Protein AF-A0A949IR08-F1 (afdb_monomer)

Nearest PDB structures (foldseek):
  7kw7-assembly1_E  TM=8.335E-01  e=3.320E-03  Homo sapiens
  3fwv-assembly2_B  TM=7.571E-01  e=2.593E-03  Homo sapiens
  3gw4-assembly1_A  TM=7.587E-01  e=5.442E-03  Deinococcus radiodurans R1 = ATCC 13939 = DSM 20539
  8amz-assembly1_Q  TM=8.821E-01  e=2.979E-01  Spinacia oleracea
  4apo-assembly1_A  TM=6.604E-01  e=4.556E-02  Homo sapiens

Mean predicted aligned error: 19.4 Å

Solvent-accessible surface area (backbone atoms only — not comparable to full-atom values): 16480 Å² total; per-residue (Å²): 112,69,69,56,32,56,50,25,45,50,51,15,52,54,25,44,75,69,66,39,39,72,60,13,38,54,23,19,50,50,18,28,56,54,30,67,76,47,65,98,73,51,64,58,26,35,56,22,26,41,52,30,17,48,39,30,38,78,71,68,41,47,73,61,15,53,52,36,36,50,52,19,50,55,48,39,61,76,56,66,56,55,70,66,64,55,31,53,51,40,43,50,52,18,53,49,27,45,77,70,68,38,26,70,66,14,42,60,36,29,53,52,30,34,52,54,35,35,73,75,63,31,70,88,31,68,70,26,46,50,41,50,49,51,41,52,53,34,51,50,52,39,50,62,73,57,47,81,39,70,64,56,54,48,49,51,49,52,52,51,51,52,51,52,52,51,53,52,52,51,51,50,52,52,52,51,53,52,52,52,51,50,50,53,53,53,52,53,55,62,73,70,54,74,83,78,74,80,83,80,84,72,87,75,78,83,82,77,87,77,82,89,76,81,80,82,81,81,84,79,85,85,80,82,81,85,86,85,82,88,89,75,83,83,80,81,78,75,77,80,85,77,92,71,88,76,45,54,41,93,90,75,68,46,80,35,86,70,69,53,46,98,86,47,102,59,80,54,92,77,92,72,78,79,85,86,70,91,131

pLDDT: mean 77.06, std 21.81, range [30.56, 98.06]

Sequence (279 aa):
MDEDWHKYRLLGEQAAASGNYAQAEAMWAMAALIAQGFAQKDPRFAFSLDNLGQVLARQGKFPLAENILGRSWQTKTQLNVSQVEAARTLNIVSELYFYQKRFEESEQLIARVLNVYQTIYGREHSHTQEVARNLTMIQQARAAASGPTASSVVLSAVSAQGQQAQATQQQQLQQLQQQQLQQQQAQAATVQAPPAAPPVYRSIPMPQPAPVQAAAQASAPAIPPPNPNPGKPPTITLPRRASSFRNKCELCGFEIDGEWCGRCTGTSLKAISPENRLK

Structure (mmCIF, N/CA/C/O backbone):
data_AF-A0A949IR08-F1
#
_entry.id   AF-A0A949IR08-F1
#
loop_
_atom_site.group_PDB
_atom_site.id
_atom_site.type_symbol
_atom_site.label_atom_id
_atom_site.label_alt_id
_atom_site.label_comp_id
_atom_site.label_asym_id
_atom_site.label_entity_id
_atom_site.label_seq_id
_atom_site.pdbx_PDB_ins_code
_atom_site.Cartn_x
_atom_site.Cartn_y
_atom_site.Cartn_z
_atom_site.occupancy
_atom_site.B_iso_or_equiv
_atom_site.auth_seq_id
_atom_site.auth_comp_id
_atom_site.auth_asym_id
_atom_site.auth_atom_id
_atom_site.pdbx_PDB_model_num
ATOM 1 N N . MET A 1 1 ? 9.065 -8.649 -28.258 1.00 62.53 1 MET A N 1
ATOM 2 C CA . MET A 1 1 ? 9.478 -8.691 -26.837 1.00 62.53 1 MET A CA 1
ATOM 3 C C . MET A 1 1 ? 9.165 -7.384 -26.120 1.00 62.53 1 MET A C 1
ATOM 5 O O . MET A 1 1 ? 8.393 -7.429 -25.176 1.00 62.53 1 MET A O 1
ATOM 9 N N . ASP A 1 2 ? 9.700 -6.230 -26.544 1.00 74.38 2 ASP A N 1
ATOM 10 C CA . ASP A 1 2 ? 9.391 -4.940 -25.890 1.00 74.38 2 ASP A CA 1
ATOM 11 C C . ASP A 1 2 ? 7.927 -4.497 -26.097 1.00 74.38 2 ASP A C 1
ATOM 13 O O . ASP A 1 2 ? 7.195 -4.236 -25.143 1.00 74.38 2 ASP A O 1
ATOM 17 N N . GLU A 1 3 ? 7.451 -4.544 -27.346 1.00 81.44 3 GLU A N 1
ATOM 18 C CA . GLU A 1 3 ? 6.057 -4.225 -27.699 1.00 81.44 3 GLU A CA 1
ATOM 19 C C . GLU A 1 3 ? 5.036 -5.087 -26.941 1.00 81.44 3 GLU A C 1
ATOM 21 O O . GLU A 1 3 ? 3.970 -4.606 -26.546 1.00 81.44 3 GLU A O 1
ATOM 26 N N . ASP A 1 4 ? 5.387 -6.347 -26.671 1.00 90.19 4 ASP A N 1
ATOM 27 C CA . ASP A 1 4 ? 4.528 -7.276 -25.942 1.00 90.19 4 ASP A CA 1
ATOM 28 C C . ASP A 1 4 ? 4.326 -6.811 -24.497 1.00 90.19 4 ASP A C 1
ATOM 30 O O . ASP A 1 4 ? 3.199 -6.799 -24.002 1.00 90.19 4 ASP A O 1
ATOM 34 N N . TRP A 1 5 ? 5.387 -6.350 -23.827 1.00 94.88 5 TRP A N 1
ATOM 35 C CA . TRP A 1 5 ? 5.274 -5.823 -22.469 1.00 94.88 5 TRP A CA 1
ATOM 36 C C . TRP A 1 5 ? 4.380 -4.582 -22.414 1.00 94.88 5 TRP A C 1
ATOM 38 O O . TRP A 1 5 ? 3.475 -4.509 -21.580 1.00 94.88 5 TRP A O 1
ATOM 48 N N . HIS A 1 6 ? 4.586 -3.630 -23.330 1.00 94.56 6 HIS A N 1
ATOM 49 C CA . HIS A 1 6 ? 3.781 -2.409 -23.389 1.00 94.56 6 HIS A CA 1
ATOM 50 C C . HIS A 1 6 ? 2.295 -2.701 -23.612 1.00 94.56 6 HIS A C 1
ATOM 52 O O . HIS A 1 6 ? 1.451 -2.052 -22.988 1.00 94.56 6 HIS A O 1
ATOM 58 N N . LYS A 1 7 ? 1.977 -3.699 -24.444 1.00 95.94 7 LYS A N 1
ATOM 59 C CA . LYS A 1 7 ? 0.606 -4.167 -24.663 1.00 95.94 7 LYS A CA 1
ATOM 60 C C . LYS A 1 7 ? -0.031 -4.671 -23.367 1.00 95.94 7 LYS A C 1
ATOM 6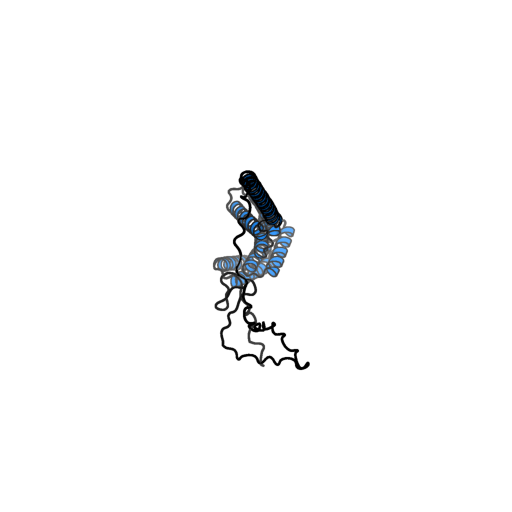2 O O . LYS A 1 7 ? -1.103 -4.197 -22.999 1.00 95.94 7 LYS A O 1
ATOM 67 N N . TYR A 1 8 ? 0.611 -5.603 -22.660 1.00 96.62 8 TYR A N 1
ATOM 68 C CA . TYR A 1 8 ? 0.042 -6.159 -21.425 1.00 96.62 8 TYR A CA 1
ATOM 69 C C . TYR A 1 8 ? -0.007 -5.140 -20.286 1.00 96.62 8 TYR A C 1
ATOM 71 O O . TYR A 1 8 ? -0.982 -5.122 -19.539 1.00 96.62 8 TYR A O 1
ATOM 79 N N . ARG A 1 9 ? 0.980 -4.243 -20.193 1.00 96.50 9 ARG A N 1
ATOM 80 C CA . ARG A 1 9 ? 0.938 -3.101 -19.272 1.00 96.50 9 ARG A CA 1
ATOM 81 C C . ARG A 1 9 ? -0.314 -2.255 -19.508 1.00 96.50 9 ARG A C 1
ATOM 83 O O . ARG A 1 9 ? -1.068 -2.016 -18.572 1.00 96.50 9 ARG A O 1
ATOM 90 N N . LEU A 1 10 ? -0.557 -1.838 -20.753 1.00 97.25 10 LEU A N 1
ATOM 91 C CA . LEU A 1 10 ? -1.706 -0.998 -21.095 1.00 97.25 10 LEU A CA 1
ATOM 92 C C . LEU A 1 10 ? -3.036 -1.705 -20.804 1.00 97.25 10 LEU A C 1
ATOM 94 O O . LEU A 1 10 ? -3.935 -1.105 -20.221 1.00 97.25 10 LEU A O 1
ATOM 98 N N . LEU A 1 11 ? -3.155 -2.985 -21.166 1.00 97.50 11 LEU A N 1
ATOM 99 C CA . LEU A 1 11 ? -4.348 -3.778 -20.860 1.00 97.50 11 LEU A CA 1
ATOM 100 C C . LEU A 1 11 ? -4.562 -3.924 -19.347 1.00 97.50 11 LEU A C 1
ATOM 102 O O . LEU A 1 11 ? -5.699 -3.866 -18.882 1.00 97.50 11 LEU A O 1
ATOM 106 N N . GLY A 1 12 ? -3.485 -4.078 -18.572 1.00 97.25 12 GLY A N 1
ATOM 107 C CA . GLY A 1 12 ? -3.535 -4.119 -17.112 1.00 97.25 12 GLY A CA 1
ATOM 108 C C . GLY A 1 12 ? -4.005 -2.803 -16.496 1.00 97.25 12 GLY A C 1
ATOM 109 O O . GLY A 1 12 ? -4.859 -2.819 -15.610 1.00 97.25 12 GLY A O 1
ATOM 110 N N . GLU A 1 13 ? -3.505 -1.669 -16.989 1.00 96.31 13 GLU A N 1
ATOM 111 C CA . GLU A 1 13 ? -3.938 -0.328 -16.571 1.00 96.31 13 GLU A CA 1
ATOM 112 C C . GLU A 1 13 ? -5.417 -0.087 -16.896 1.00 96.31 13 GLU A C 1
ATOM 114 O O . GLU A 1 13 ? -6.181 0.327 -16.026 1.00 96.31 13 GLU A O 1
ATOM 119 N N . GLN A 1 14 ? -5.848 -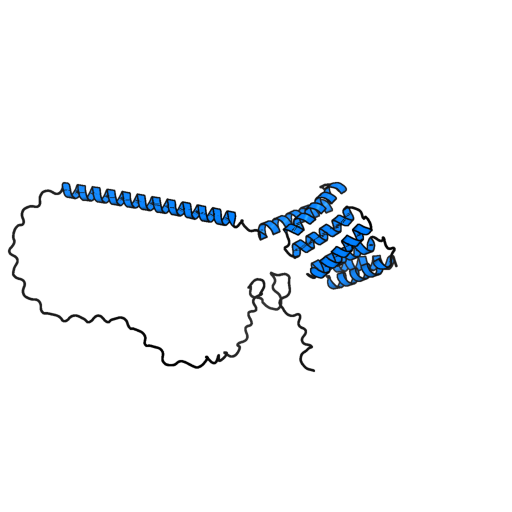0.406 -18.119 1.00 97.50 14 GLN A N 1
ATOM 120 C CA . GLN A 1 14 ? -7.240 -0.249 -18.552 1.00 97.50 14 GLN A CA 1
ATOM 121 C C . GLN A 1 14 ? -8.200 -1.134 -17.750 1.00 97.50 14 GLN A C 1
ATOM 123 O O . GLN A 1 14 ? -9.258 -0.670 -17.314 1.00 97.50 14 GLN A O 1
ATOM 128 N N . ALA A 1 15 ? -7.832 -2.397 -17.523 1.00 97.00 15 ALA A N 1
ATOM 129 C CA . ALA A 1 15 ? -8.632 -3.316 -16.723 1.00 97.00 15 ALA A CA 1
ATOM 130 C C . ALA A 1 15 ? -8.745 -2.839 -15.266 1.00 97.00 15 ALA A C 1
ATOM 132 O O . ALA A 1 15 ? -9.842 -2.853 -14.705 1.00 97.00 15 ALA A O 1
ATOM 133 N N . ALA A 1 16 ? -7.647 -2.350 -14.675 1.00 94.56 16 ALA A N 1
ATOM 134 C CA . ALA A 1 16 ? -7.648 -1.800 -13.322 1.00 94.56 16 ALA A CA 1
ATOM 135 C C . ALA A 1 16 ? -8.502 -0.525 -13.218 1.00 94.56 16 ALA A C 1
ATOM 137 O O . ALA A 1 16 ? -9.281 -0.393 -12.274 1.00 94.56 16 ALA A O 1
ATOM 138 N N . ALA A 1 17 ? -8.410 0.374 -14.204 1.00 95.38 17 ALA A N 1
ATOM 139 C CA . ALA A 1 17 ? -9.220 1.591 -14.275 1.00 95.38 17 ALA A CA 1
ATOM 140 C C . ALA A 1 17 ? -10.721 1.292 -14.435 1.00 95.38 17 ALA A C 1
ATOM 142 O O . ALA A 1 17 ? -11.556 2.016 -13.902 1.00 95.38 17 ALA A O 1
ATOM 143 N N . SER A 1 18 ? -11.062 0.193 -15.113 1.00 95.06 18 SER A N 1
ATOM 144 C CA . SER A 1 18 ? -12.446 -0.276 -15.280 1.00 95.06 18 SER A CA 1
ATOM 145 C C . SER A 1 18 ? -12.967 -1.077 -14.076 1.00 95.06 18 SER A C 1
ATOM 147 O O . SER A 1 18 ? -14.087 -1.579 -14.111 1.00 95.06 18 SER A O 1
ATOM 149 N N . GLY A 1 19 ? -12.153 -1.256 -13.026 1.00 94.00 19 GLY A N 1
ATOM 150 C CA . GLY A 1 19 ? -12.492 -2.052 -11.841 1.00 94.00 19 GLY A CA 1
ATOM 151 C C . GLY A 1 19 ? -12.450 -3.571 -12.051 1.00 94.00 19 GLY A C 1
ATOM 152 O O . GLY A 1 19 ? -12.744 -4.325 -11.123 1.00 94.00 19 GLY A O 1
ATOM 153 N N . ASN A 1 20 ? -12.055 -4.054 -13.234 1.00 96.81 20 ASN A N 1
ATOM 154 C CA . ASN A 1 20 ? -11.908 -5.483 -13.508 1.00 96.81 20 ASN A CA 1
ATOM 155 C C . ASN A 1 20 ? -10.549 -5.991 -13.003 1.00 96.81 20 ASN A C 1
ATOM 157 O O . ASN A 1 20 ? -9.612 -6.240 -13.767 1.00 96.81 20 ASN A O 1
ATOM 161 N N . TYR A 1 21 ? -10.439 -6.141 -11.683 1.00 96.38 21 TYR A N 1
ATOM 162 C CA . TYR A 1 21 ? -9.181 -6.511 -11.036 1.00 96.38 21 TYR A CA 1
ATOM 163 C C . TYR A 1 21 ? -8.701 -7.928 -11.377 1.00 96.38 21 TYR A C 1
ATOM 165 O O . TYR A 1 21 ? -7.495 -8.152 -11.421 1.00 96.38 21 TYR A O 1
ATOM 173 N N . ALA A 1 22 ? -9.605 -8.864 -11.682 1.00 96.19 22 ALA A N 1
ATOM 174 C CA . ALA A 1 22 ? -9.228 -10.217 -12.099 1.00 96.19 22 ALA A CA 1
ATOM 175 C C . ALA A 1 22 ? -8.523 -10.209 -13.466 1.00 96.19 22 ALA A C 1
ATOM 177 O O . ALA A 1 22 ? -7.482 -10.841 -13.645 1.00 96.19 22 ALA A O 1
ATOM 178 N N . GLN A 1 23 ? -9.051 -9.439 -14.423 1.00 96.69 23 GLN A N 1
ATOM 179 C CA . GLN A 1 23 ? -8.384 -9.247 -15.709 1.00 96.69 23 GLN A CA 1
ATOM 180 C C . GLN A 1 23 ? -7.071 -8.478 -15.538 1.00 96.69 23 GLN A C 1
ATOM 182 O O . GLN A 1 23 ? -6.063 -8.866 -16.125 1.00 96.69 23 GLN A O 1
ATOM 187 N N . ALA A 1 24 ? -7.055 -7.430 -14.710 1.00 97.94 24 ALA A N 1
ATOM 188 C CA . ALA A 1 24 ? -5.843 -6.662 -14.444 1.00 97.94 24 ALA A CA 1
ATOM 189 C C . ALA A 1 24 ? -4.724 -7.536 -13.854 1.00 97.94 24 ALA A C 1
ATOM 191 O O . ALA A 1 24 ? -3.581 -7.433 -14.291 1.00 97.94 24 ALA A O 1
ATOM 192 N N . GLU A 1 25 ? -5.044 -8.439 -12.923 1.00 97.94 25 GLU A N 1
ATOM 193 C CA . GLU A 1 25 ? -4.093 -9.398 -12.349 1.00 97.94 25 GLU A CA 1
ATOM 194 C C . GLU A 1 25 ? -3.460 -10.267 -13.434 1.00 97.94 25 GLU A C 1
ATOM 196 O O . GLU A 1 25 ? -2.235 -10.368 -13.496 1.00 97.94 25 GLU A O 1
ATOM 201 N N . ALA A 1 26 ? -4.273 -10.831 -14.332 1.00 97.56 26 ALA A N 1
ATOM 202 C CA . ALA A 1 26 ? -3.771 -11.637 -15.440 1.00 97.56 26 ALA A CA 1
ATOM 203 C C . ALA A 1 26 ? -2.846 -10.826 -16.364 1.00 97.56 26 ALA A C 1
ATOM 205 O O . ALA A 1 26 ? -1.768 -11.294 -16.727 1.00 97.56 26 ALA A O 1
ATOM 206 N N . MET A 1 27 ? -3.228 -9.594 -16.716 1.00 98.00 27 MET A N 1
ATOM 207 C CA . MET A 1 27 ? -2.425 -8.740 -17.600 1.00 98.00 27 MET A CA 1
ATOM 208 C C . MET A 1 27 ? -1.096 -8.328 -16.952 1.00 98.00 27 MET A C 1
ATOM 210 O O . MET A 1 27 ? -0.048 -8.417 -17.591 1.00 98.00 27 MET A O 1
ATOM 214 N N . TRP A 1 28 ? -1.102 -7.947 -15.671 1.00 97.75 28 TRP A N 1
ATOM 215 C CA . TRP A 1 28 ? 0.121 -7.597 -14.946 1.00 97.75 2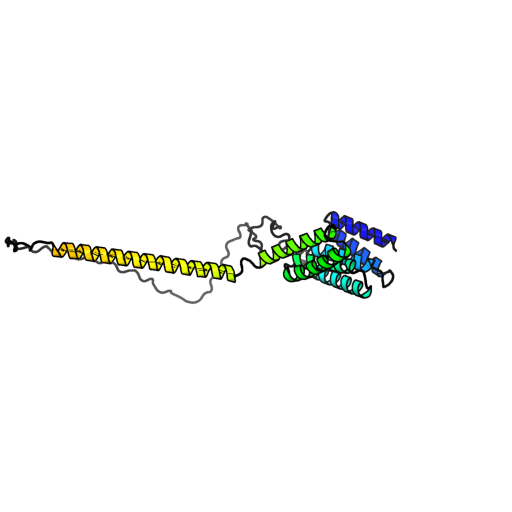8 TRP A CA 1
ATOM 216 C C . TRP A 1 28 ? 1.021 -8.803 -14.672 1.00 97.75 28 TRP A C 1
ATOM 218 O O . TRP A 1 28 ? 2.243 -8.668 -14.730 1.00 97.75 28 TRP A O 1
ATOM 228 N N . ALA A 1 29 ? 0.451 -9.989 -14.442 1.00 97.12 29 ALA A N 1
ATOM 229 C CA . ALA A 1 29 ? 1.215 -11.230 -14.348 1.00 97.12 29 ALA A CA 1
ATOM 230 C C . ALA A 1 29 ? 1.913 -11.563 -15.678 1.00 97.12 29 ALA A C 1
ATOM 232 O O . ALA A 1 29 ? 3.097 -11.900 -15.680 1.00 97.12 29 ALA A O 1
ATOM 233 N N . MET A 1 30 ? 1.223 -11.390 -16.812 1.00 96.38 30 MET A N 1
ATOM 234 C CA . MET A 1 30 ? 1.822 -11.552 -18.142 1.00 96.38 30 MET A CA 1
ATOM 235 C C . MET A 1 30 ? 2.915 -10.514 -18.411 1.00 96.38 30 MET A C 1
ATOM 237 O O . MET A 1 30 ? 3.991 -10.872 -18.890 1.00 96.38 30 MET A O 1
ATOM 241 N N . ALA A 1 31 ? 2.693 -9.248 -18.044 1.00 96.12 31 ALA A N 1
ATOM 242 C CA . ALA A 1 31 ? 3.712 -8.206 -18.142 1.00 96.12 31 ALA A CA 1
ATOM 243 C C . ALA A 1 31 ? 4.953 -8.554 -17.297 1.00 96.12 31 ALA A C 1
ATOM 245 O O . ALA A 1 31 ? 6.077 -8.456 -17.784 1.00 96.12 31 ALA A O 1
ATOM 246 N N . ALA A 1 32 ? 4.772 -9.044 -16.067 1.00 94.69 32 ALA A N 1
ATOM 247 C CA . ALA A 1 32 ? 5.874 -9.487 -15.215 1.00 94.69 32 ALA A CA 1
ATOM 248 C C . ALA A 1 32 ? 6.607 -10.718 -15.781 1.00 94.69 32 ALA A C 1
ATOM 250 O O . ALA A 1 32 ? 7.823 -10.821 -15.638 1.00 94.69 32 ALA A O 1
ATOM 251 N N . LEU A 1 33 ? 5.902 -11.650 -16.428 1.00 94.06 33 LEU A N 1
ATOM 252 C CA . LEU A 1 33 ? 6.514 -12.814 -17.074 1.00 94.06 33 LEU A CA 1
ATOM 253 C C . LEU A 1 33 ? 7.388 -12.405 -18.263 1.00 94.06 33 LEU A C 1
ATOM 255 O O . LEU A 1 33 ? 8.541 -12.816 -18.341 1.00 94.06 33 LEU A O 1
ATOM 259 N N . ILE A 1 34 ? 6.870 -11.550 -19.146 1.00 92.62 34 ILE A N 1
ATOM 260 C CA . ILE A 1 34 ? 7.639 -11.006 -20.274 1.00 92.62 34 ILE A CA 1
ATOM 261 C C . ILE A 1 34 ? 8.837 -10.213 -19.751 1.00 92.62 34 ILE A C 1
ATOM 263 O O . ILE A 1 34 ? 9.944 -10.352 -20.268 1.00 92.62 34 ILE A O 1
ATOM 267 N N . ALA A 1 35 ? 8.639 -9.440 -18.679 1.00 91.75 35 ALA A N 1
ATOM 268 C CA . ALA A 1 35 ? 9.689 -8.611 -18.118 1.00 91.75 35 ALA A CA 1
ATOM 269 C C . ALA A 1 35 ? 10.869 -9.393 -17.517 1.00 91.75 35 ALA A C 1
ATOM 271 O O . ALA A 1 35 ? 11.981 -8.874 -17.493 1.00 91.75 35 ALA A O 1
ATOM 272 N N . GLN A 1 36 ? 10.656 -10.643 -17.090 1.00 88.31 36 GLN A N 1
ATOM 273 C CA . GLN A 1 36 ? 11.738 -11.535 -16.647 1.00 88.31 36 GLN A CA 1
ATOM 274 C C . GLN A 1 36 ? 12.665 -11.964 -17.788 1.00 88.31 36 GLN A C 1
ATOM 276 O O . GLN A 1 36 ? 13.800 -12.352 -17.527 1.00 88.31 36 GLN A O 1
ATOM 281 N N . GLY A 1 37 ? 12.192 -11.913 -19.036 1.00 84.94 37 GLY A N 1
ATOM 282 C CA . GLY A 1 37 ? 12.990 -12.237 -20.218 1.00 84.94 37 GLY A CA 1
ATOM 283 C C . GLY A 1 37 ? 13.910 -11.104 -20.679 1.00 84.94 37 GLY A C 1
ATOM 284 O O . GLY A 1 37 ? 14.744 -11.325 -21.556 1.00 84.94 37 GLY A O 1
ATOM 285 N N . PHE A 1 38 ? 13.773 -9.897 -20.121 1.00 84.75 38 PHE A N 1
ATOM 286 C CA . PHE A 1 38 ? 14.688 -8.792 -20.405 1.00 84.75 38 PHE A CA 1
ATOM 287 C C . PHE A 1 38 ? 15.995 -8.926 -19.613 1.00 84.75 38 PHE A C 1
ATOM 289 O O . PHE A 1 38 ? 16.177 -9.840 -18.809 1.00 84.75 38 PHE A O 1
ATOM 296 N N . ALA A 1 39 ? 16.940 -8.013 -19.857 1.00 77.44 39 ALA A N 1
ATOM 297 C CA . ALA A 1 39 ? 18.212 -7.991 -19.145 1.00 77.44 39 ALA A CA 1
ATOM 298 C C . ALA A 1 39 ? 17.997 -8.027 -17.620 1.00 77.44 39 ALA A C 1
ATOM 300 O O . ALA A 1 39 ? 17.078 -7.395 -17.104 1.00 77.44 39 ALA A O 1
ATOM 301 N N . GLN A 1 40 ? 18.898 -8.697 -16.890 1.00 68.12 40 GLN A N 1
ATOM 302 C CA . GLN A 1 40 ? 18.825 -8.872 -15.428 1.00 68.12 40 GLN A CA 1
ATOM 303 C C . GLN A 1 40 ? 18.614 -7.573 -14.631 1.00 68.12 40 GLN A C 1
ATOM 305 O O . GLN A 1 40 ? 18.231 -7.637 -13.466 1.00 68.12 40 GLN A O 1
ATOM 310 N N . LYS A 1 41 ? 18.886 -6.407 -15.236 1.00 70.81 41 LYS A N 1
ATOM 311 C CA . LYS A 1 41 ? 18.753 -5.095 -14.606 1.00 70.81 41 LYS A CA 1
ATOM 312 C C . LYS A 1 41 ? 17.568 -4.241 -15.064 1.00 70.81 41 LYS A C 1
ATOM 314 O O . LYS A 1 41 ? 17.585 -3.025 -14.891 1.00 70.81 41 LYS A O 1
ATOM 319 N N . ASP A 1 42 ? 16.552 -4.854 -15.656 1.00 84.25 42 ASP A N 1
ATOM 320 C CA . ASP A 1 42 ? 15.437 -4.111 -16.228 1.00 84.25 42 ASP A CA 1
ATOM 321 C C . ASP A 1 42 ? 14.384 -3.673 -15.181 1.00 84.25 42 ASP A C 1
ATOM 323 O O . ASP A 1 42 ? 13.787 -4.522 -14.504 1.00 84.25 42 ASP A O 1
ATOM 327 N N . PRO A 1 43 ? 14.083 -2.364 -15.053 1.00 88.25 43 PRO A N 1
ATOM 328 C CA . PRO A 1 43 ? 13.103 -1.868 -14.087 1.00 88.25 43 PRO A CA 1
ATOM 329 C C . PRO A 1 43 ? 11.657 -2.281 -14.409 1.00 88.25 43 PRO A C 1
ATOM 331 O O . PRO A 1 43 ? 10.803 -2.229 -13.518 1.00 88.25 43 PRO A O 1
ATOM 334 N N . ARG A 1 44 ? 11.357 -2.727 -15.639 1.00 92.06 44 ARG A N 1
ATOM 335 C CA . ARG A 1 44 ? 10.013 -3.168 -16.054 1.00 92.06 44 ARG A CA 1
ATOM 336 C C . ARG A 1 44 ? 9.506 -4.335 -15.223 1.00 92.06 44 ARG A C 1
ATOM 338 O O . ARG A 1 44 ? 8.301 -4.416 -14.969 1.00 92.06 44 ARG A O 1
ATOM 345 N N . PHE A 1 45 ? 10.397 -5.216 -14.763 1.00 92.88 45 PHE A N 1
ATOM 346 C CA . PHE A 1 45 ? 9.995 -6.345 -13.931 1.00 92.88 45 PHE A CA 1
ATOM 347 C C . PHE A 1 45 ? 9.457 -5.866 -12.581 1.00 92.88 45 PHE A C 1
ATOM 349 O O . PHE A 1 45 ? 8.308 -6.151 -12.244 1.00 92.88 45 PHE A O 1
ATOM 356 N N . ALA A 1 46 ? 10.222 -5.038 -11.866 1.00 93.69 46 ALA A N 1
ATOM 357 C CA . ALA A 1 46 ? 9.774 -4.448 -10.606 1.00 93.69 46 ALA A CA 1
ATOM 358 C C . ALA A 1 46 ? 8.530 -3.560 -10.786 1.00 93.69 46 ALA A C 1
ATOM 360 O O . ALA A 1 46 ? 7.604 -3.609 -9.978 1.00 93.69 46 ALA A O 1
ATOM 361 N N . PHE A 1 47 ? 8.458 -2.795 -11.881 1.00 94.56 47 PHE A N 1
ATOM 362 C CA . PHE A 1 47 ? 7.274 -1.999 -12.202 1.00 94.56 47 PHE A CA 1
ATOM 363 C C . PHE A 1 47 ? 6.019 -2.868 -12.364 1.00 94.56 47 PHE A C 1
ATOM 365 O O . PHE A 1 47 ? 4.958 -2.522 -11.842 1.00 94.56 47 PHE A O 1
ATOM 372 N N . SER A 1 48 ? 6.135 -4.006 -13.050 1.00 95.88 48 SER A N 1
ATOM 373 C CA . SER A 1 48 ? 5.022 -4.942 -13.248 1.00 95.88 48 SER A CA 1
ATOM 374 C C . SER A 1 48 ? 4.599 -5.599 -11.931 1.00 95.88 48 SER A C 1
ATOM 376 O O . SER A 1 48 ? 3.405 -5.721 -11.668 1.00 95.88 48 SER A O 1
ATOM 378 N N . LEU A 1 49 ? 5.561 -5.962 -11.072 1.00 96.62 49 LEU A N 1
ATOM 379 C CA . LEU A 1 49 ? 5.286 -6.536 -9.751 1.00 96.62 49 LEU A CA 1
ATOM 380 C C . LEU A 1 49 ? 4.567 -5.556 -8.820 1.00 96.62 49 LEU A C 1
ATOM 382 O O . LEU A 1 49 ? 3.617 -5.949 -8.156 1.00 96.62 49 LEU A O 1
ATOM 386 N N . ASP A 1 50 ? 4.971 -4.287 -8.784 1.00 97.44 50 ASP A N 1
ATOM 387 C CA . ASP A 1 50 ? 4.275 -3.267 -7.988 1.00 97.44 50 ASP A CA 1
ATOM 388 C C . ASP A 1 50 ? 2.793 -3.151 -8.368 1.00 97.44 50 ASP A C 1
ATOM 390 O O . ASP A 1 50 ? 1.925 -3.126 -7.497 1.00 97.44 50 ASP A O 1
ATOM 394 N N . ASN A 1 51 ? 2.499 -3.091 -9.671 1.00 97.81 51 ASN A N 1
ATOM 395 C CA . ASN A 1 51 ? 1.125 -2.963 -10.154 1.00 97.81 51 ASN A CA 1
ATOM 396 C C . ASN A 1 51 ? 0.322 -4.251 -9.923 1.00 97.81 51 ASN A C 1
ATOM 398 O O . ASN A 1 51 ? -0.835 -4.186 -9.511 1.00 97.81 51 ASN A O 1
ATOM 402 N N . LEU A 1 52 ? 0.946 -5.422 -10.094 1.00 97.94 52 LEU A N 1
ATOM 403 C CA . LEU A 1 52 ? 0.346 -6.697 -9.704 1.00 97.94 52 LEU A CA 1
ATOM 404 C C . LEU A 1 52 ? 0.012 -6.709 -8.204 1.00 97.94 52 LEU A C 1
ATOM 406 O O . LEU A 1 52 ? -1.105 -7.050 -7.826 1.00 97.94 52 LEU A O 1
ATOM 410 N N . GLY A 1 53 ? 0.945 -6.283 -7.350 1.00 97.25 53 GLY A N 1
ATOM 411 C CA . GLY A 1 53 ? 0.747 -6.175 -5.906 1.00 97.25 53 GLY A CA 1
ATOM 412 C C . GLY A 1 53 ? -0.400 -5.233 -5.535 1.00 97.25 53 GLY A C 1
ATOM 413 O O . GLY A 1 53 ? -1.239 -5.585 -4.706 1.00 97.25 53 GLY A O 1
ATOM 414 N N . GLN A 1 54 ? -0.498 -4.077 -6.195 1.00 96.38 54 GLN A N 1
ATOM 415 C CA . GLN A 1 54 ? -1.598 -3.132 -5.993 1.00 96.38 54 GLN A CA 1
ATOM 416 C C . GLN A 1 54 ? -2.955 -3.742 -6.376 1.00 96.38 54 GLN A C 1
ATOM 418 O O . GLN A 1 54 ? -3.916 -3.651 -5.612 1.00 96.38 54 GLN A O 1
ATOM 423 N N . VAL A 1 55 ? -3.039 -4.414 -7.528 1.00 97.44 55 VAL A N 1
ATOM 424 C CA . VAL A 1 55 ? -4.268 -5.082 -7.983 1.00 97.44 55 VAL A CA 1
ATOM 425 C C . VAL A 1 55 ? -4.674 -6.220 -7.043 1.00 97.44 55 VAL A C 1
ATOM 427 O O . VAL A 1 55 ? -5.854 -6.370 -6.727 1.00 97.44 55 VAL A O 1
ATOM 430 N N . LEU A 1 56 ? -3.713 -6.997 -6.543 1.00 96.81 56 LEU A N 1
ATOM 431 C CA . LEU A 1 56 ? -3.961 -8.046 -5.553 1.00 96.81 56 LEU A CA 1
ATOM 432 C C . LEU A 1 56 ? -4.475 -7.474 -4.226 1.00 96.81 56 LEU A C 1
ATOM 434 O O . LEU A 1 56 ? -5.403 -8.032 -3.636 1.00 96.81 56 LEU A O 1
ATOM 438 N N . ALA A 1 57 ? -3.927 -6.341 -3.777 1.00 93.88 57 ALA A N 1
ATOM 439 C CA . ALA A 1 57 ? -4.400 -5.649 -2.582 1.00 93.88 57 ALA A CA 1
ATOM 440 C C . ALA A 1 57 ? -5.854 -5.170 -2.741 1.00 93.88 57 ALA A C 1
ATOM 442 O O . ALA A 1 57 ? -6.662 -5.374 -1.837 1.00 93.88 57 ALA A O 1
ATOM 443 N N . ARG A 1 58 ? -6.222 -4.620 -3.908 1.00 92.88 58 ARG A N 1
ATOM 444 C CA . ARG A 1 58 ? -7.610 -4.212 -4.217 1.00 92.88 58 ARG A CA 1
ATOM 445 C C . ARG A 1 58 ? -8.595 -5.392 -4.231 1.00 92.88 58 ARG A C 1
ATOM 447 O O . ARG A 1 58 ? -9.770 -5.195 -3.949 1.00 92.88 58 ARG A O 1
ATOM 454 N N . GLN A 1 59 ? -8.123 -6.611 -4.495 1.00 93.50 59 GLN A N 1
ATOM 455 C CA . GLN A 1 59 ? -8.918 -7.846 -4.403 1.00 93.50 59 GLN A CA 1
ATOM 456 C C . GLN A 1 59 ? -8.969 -8.459 -2.992 1.00 93.50 59 GLN A C 1
ATOM 458 O O . GLN A 1 59 ? -9.591 -9.501 -2.804 1.00 93.50 59 GLN A O 1
ATOM 463 N N . GLY A 1 60 ? -8.281 -7.879 -2.004 1.00 92.94 60 GLY A N 1
ATOM 464 C CA . GLY A 1 60 ? -8.178 -8.449 -0.656 1.00 92.94 60 GLY A CA 1
ATOM 465 C C . GLY A 1 60 ? -7.203 -9.627 -0.533 1.00 92.94 60 GLY A C 1
ATOM 466 O O . GLY A 1 60 ? -7.120 -10.252 0.524 1.00 92.94 60 GLY A O 1
ATOM 467 N N . LYS A 1 61 ? -6.418 -9.932 -1.578 1.00 95.69 61 LYS A N 1
ATOM 468 C CA . LYS A 1 61 ? -5.401 -11.000 -1.584 1.00 95.69 61 LYS A CA 1
ATOM 469 C C . LYS A 1 61 ? -4.111 -10.534 -0.888 1.00 95.69 61 LYS A C 1
ATOM 471 O O . LYS A 1 61 ? -3.028 -10.561 -1.473 1.00 95.69 61 LYS A O 1
ATOM 476 N N . PHE A 1 62 ? -4.223 -10.080 0.361 1.00 93.62 62 PHE A N 1
ATOM 477 C CA . PHE A 1 62 ? -3.148 -9.373 1.069 1.00 93.62 62 PHE A CA 1
ATOM 478 C C . PHE A 1 62 ? -1.841 -10.166 1.235 1.00 93.62 62 PHE A C 1
ATOM 480 O O . PHE A 1 62 ? -0.796 -9.590 0.937 1.00 93.62 62 PHE A O 1
ATOM 487 N N . PRO A 1 63 ? -1.844 -11.463 1.613 1.00 94.38 63 PRO A N 1
ATOM 488 C CA . PRO A 1 63 ? -0.592 -12.214 1.759 1.00 94.38 63 PRO A CA 1
ATOM 489 C C . PRO A 1 63 ? 0.176 -12.351 0.438 1.00 94.38 63 PRO A C 1
ATOM 491 O O . PRO A 1 63 ? 1.402 -12.259 0.401 1.00 94.38 63 PRO A O 1
ATOM 494 N N . LEU A 1 64 ? -0.551 -12.530 -0.671 1.00 95.25 64 LEU A N 1
ATOM 495 C CA . LEU A 1 64 ? 0.058 -12.606 -1.996 1.00 95.25 64 LEU A CA 1
ATOM 496 C C . LEU A 1 64 ? 0.591 -11.236 -2.432 1.00 95.25 64 LEU A C 1
ATOM 498 O O . LEU A 1 64 ? 1.696 -11.156 -2.962 1.00 95.25 64 LEU A O 1
ATOM 502 N N . ALA A 1 65 ? -0.155 -10.159 -2.166 1.00 96.62 65 ALA A N 1
ATOM 503 C CA . ALA A 1 65 ? 0.294 -8.795 -2.434 1.00 96.62 65 ALA A CA 1
ATOM 504 C C . ALA A 1 65 ? 1.589 -8.459 -1.672 1.00 96.62 65 ALA A C 1
ATOM 506 O O . ALA A 1 65 ? 2.526 -7.942 -2.275 1.00 96.62 65 ALA A O 1
ATOM 507 N N . GLU A 1 66 ? 1.677 -8.804 -0.383 1.00 95.00 66 GLU A N 1
ATOM 508 C CA . GLU A 1 66 ? 2.869 -8.573 0.447 1.00 95.00 66 GLU A CA 1
ATOM 509 C C . GLU A 1 66 ? 4.090 -9.323 -0.103 1.00 95.00 66 GLU A C 1
ATOM 511 O O . GLU A 1 66 ? 5.162 -8.736 -0.260 1.00 95.00 66 GLU A O 1
ATOM 516 N N . ASN A 1 67 ? 3.920 -10.591 -0.498 1.00 95.75 67 ASN A N 1
ATOM 517 C CA . ASN A 1 67 ? 4.991 -11.371 -1.120 1.00 95.75 67 ASN A CA 1
ATOM 518 C C . ASN A 1 67 ? 5.479 -10.748 -2.441 1.00 95.75 67 ASN A C 1
ATOM 520 O O . ASN A 1 67 ? 6.683 -10.584 -2.650 1.00 95.75 67 ASN A O 1
ATOM 524 N N . ILE A 1 68 ? 4.549 -10.372 -3.323 1.00 97.00 68 ILE A N 1
ATOM 525 C CA . ILE A 1 68 ? 4.862 -9.772 -4.626 1.00 97.00 68 ILE A CA 1
ATOM 526 C C . ILE A 1 68 ? 5.561 -8.414 -4.462 1.00 97.00 68 ILE A C 1
ATOM 528 O O . ILE A 1 68 ? 6.563 -8.156 -5.134 1.00 97.00 68 ILE A O 1
ATOM 532 N N . LEU A 1 69 ? 5.099 -7.571 -3.535 1.00 95.75 69 LEU A N 1
ATOM 533 C CA . LEU A 1 69 ? 5.723 -6.277 -3.244 1.00 95.75 69 LEU A CA 1
ATOM 534 C C . LEU A 1 69 ? 7.096 -6.435 -2.579 1.00 95.75 69 LEU A C 1
ATOM 536 O O . LEU A 1 69 ? 8.010 -5.678 -2.902 1.00 95.75 69 LEU A O 1
ATOM 540 N N . GLY A 1 70 ? 7.287 -7.454 -1.735 1.00 94.69 70 GLY A N 1
ATOM 541 C CA . GLY A 1 70 ? 8.599 -7.808 -1.186 1.00 94.69 70 GLY A CA 1
ATOM 542 C C . GLY A 1 70 ? 9.607 -8.187 -2.276 1.00 94.69 70 GLY A C 1
ATOM 543 O O . GLY A 1 70 ? 10.745 -7.712 -2.268 1.00 94.69 70 GLY A O 1
ATOM 544 N N . ARG A 1 71 ? 9.176 -8.962 -3.280 1.00 93.88 71 ARG A N 1
ATOM 545 C CA . ARG A 1 71 ? 9.998 -9.282 -4.462 1.00 93.88 71 ARG A CA 1
ATOM 546 C C . ARG A 1 71 ? 10.305 -8.045 -5.309 1.00 93.88 71 ARG A C 1
ATOM 548 O O . ARG A 1 71 ? 11.436 -7.898 -5.779 1.00 93.88 71 ARG A O 1
ATOM 555 N N . SER A 1 72 ? 9.330 -7.150 -5.491 1.00 94.88 72 SER A N 1
ATOM 556 C CA . SER A 1 72 ? 9.541 -5.869 -6.181 1.00 94.88 72 SER A CA 1
ATOM 557 C C . SER A 1 72 ? 10.600 -5.024 -5.469 1.00 94.88 72 SER A C 1
ATOM 559 O O . SER A 1 72 ? 11.556 -4.568 -6.099 1.00 94.88 72 SER A O 1
ATOM 561 N N . TRP A 1 73 ? 10.488 -4.893 -4.144 1.00 94.19 73 TRP A N 1
ATOM 562 C CA . TRP A 1 73 ? 11.447 -4.165 -3.316 1.00 94.19 73 TRP A CA 1
ATOM 563 C C . TRP A 1 73 ? 12.859 -4.743 -3.433 1.00 94.19 73 TRP A C 1
ATOM 565 O O . TRP A 1 73 ? 13.794 -4.012 -3.754 1.00 94.19 73 TRP A O 1
ATOM 575 N N . GLN A 1 74 ? 13.008 -6.062 -3.268 1.00 91.38 74 GLN A N 1
ATOM 576 C CA . GLN A 1 74 ? 14.298 -6.742 -3.401 1.00 91.38 74 GLN A CA 1
ATOM 577 C C . GLN A 1 74 ? 14.924 -6.510 -4.782 1.00 91.38 74 GLN A C 1
ATOM 579 O O . GLN A 1 74 ? 16.116 -6.210 -4.874 1.00 91.38 74 GLN A O 1
ATOM 584 N N . THR A 1 75 ? 14.118 -6.596 -5.844 1.00 90.75 75 THR A N 1
ATOM 585 C CA . THR A 1 75 ? 14.568 -6.312 -7.213 1.00 90.75 75 THR A CA 1
ATOM 586 C C . THR A 1 75 ? 15.080 -4.876 -7.301 1.00 90.75 75 THR A C 1
ATOM 588 O O . THR A 1 75 ? 16.224 -4.649 -7.677 1.00 90.75 75 THR A O 1
ATOM 591 N N . LYS A 1 76 ? 14.290 -3.889 -6.869 1.00 90.81 76 LYS A N 1
ATOM 592 C CA . LYS A 1 76 ? 14.676 -2.468 -6.900 1.00 90.81 76 LYS A CA 1
ATOM 593 C C . LYS A 1 76 ? 15.953 -2.161 -6.125 1.00 90.81 76 LYS A C 1
ATOM 595 O O . LYS A 1 76 ? 16.756 -1.358 -6.598 1.00 90.81 76 LYS A O 1
ATOM 600 N N . THR A 1 77 ? 16.163 -2.809 -4.979 1.00 88.81 77 THR A N 1
ATOM 601 C CA . THR A 1 77 ? 17.410 -2.692 -4.213 1.00 88.81 77 THR A CA 1
ATOM 602 C C . THR A 1 77 ? 18.604 -3.228 -5.003 1.00 88.81 77 THR A C 1
ATOM 604 O O . THR A 1 77 ? 19.638 -2.575 -5.045 1.00 88.81 77 THR A O 1
ATOM 607 N N . GLN A 1 78 ? 18.470 -4.366 -5.689 1.00 89.25 78 GLN A N 1
ATOM 608 C CA . GLN A 1 78 ? 19.543 -4.913 -6.534 1.00 89.25 78 GLN A CA 1
ATOM 609 C C . GLN A 1 78 ? 19.842 -4.036 -7.759 1.00 89.25 78 GLN A C 1
ATOM 611 O O . GLN A 1 78 ? 20.982 -3.977 -8.223 1.00 89.25 78 GLN A O 1
ATOM 616 N N . LEU A 1 79 ? 18.822 -3.351 -8.283 1.00 88.44 79 LEU A N 1
ATOM 617 C CA . LEU A 1 79 ? 18.949 -2.446 -9.425 1.00 88.44 79 LEU A CA 1
ATOM 618 C C . LEU A 1 79 ? 19.487 -1.059 -9.058 1.00 88.44 79 LEU A C 1
ATOM 620 O O . LEU A 1 79 ? 19.836 -0.310 -9.966 1.00 88.44 79 LEU A O 1
ATOM 624 N N . ASN A 1 80 ? 19.561 -0.715 -7.765 1.00 88.31 80 ASN A N 1
ATOM 625 C CA . ASN A 1 80 ? 19.869 0.637 -7.288 1.00 88.31 80 ASN A CA 1
ATOM 626 C C . ASN A 1 80 ? 19.008 1.710 -7.986 1.00 88.31 80 ASN A C 1
ATOM 628 O O . ASN A 1 80 ? 19.528 2.709 -8.486 1.00 88.31 80 ASN A O 1
ATOM 632 N N . VAL A 1 81 ? 17.690 1.482 -8.067 1.00 89.06 81 VAL A N 1
ATOM 633 C CA . VAL A 1 81 ? 16.759 2.440 -8.695 1.00 89.06 81 VAL A CA 1
ATOM 634 C C . VAL A 1 81 ? 16.733 3.786 -7.962 1.00 89.06 81 VAL A C 1
ATOM 636 O O . VAL A 1 81 ? 17.196 3.911 -6.826 1.00 89.06 81 VAL A O 1
ATOM 639 N N . SER A 1 82 ? 16.139 4.797 -8.602 1.00 90.94 82 SER A N 1
ATOM 640 C CA . SER A 1 82 ? 15.926 6.113 -7.995 1.00 90.94 82 SER A CA 1
ATOM 641 C C . SER A 1 82 ? 15.178 6.005 -6.655 1.00 90.94 82 SER A C 1
ATOM 643 O O . SER A 1 82 ? 14.355 5.108 -6.438 1.00 90.94 82 SER A O 1
ATOM 645 N N . GLN A 1 83 ? 15.421 6.959 -5.753 1.00 90.12 83 GLN A N 1
ATOM 646 C CA . GLN A 1 83 ? 14.693 7.022 -4.481 1.00 90.12 83 GLN A CA 1
ATOM 647 C C . GLN A 1 83 ? 13.179 7.169 -4.691 1.00 90.12 83 GLN A C 1
ATOM 649 O O . GLN A 1 83 ? 12.405 6.607 -3.920 1.00 90.12 83 GLN A O 1
ATOM 654 N N . VAL A 1 84 ? 12.754 7.865 -5.753 1.00 91.81 84 VAL A N 1
ATOM 655 C CA . VAL A 1 84 ? 11.341 7.977 -6.149 1.00 91.81 84 VAL A CA 1
ATOM 656 C C . VAL A 1 84 ? 10.757 6.605 -6.470 1.00 91.81 84 VAL A C 1
ATOM 658 O O . VAL A 1 84 ? 9.697 6.249 -5.951 1.00 91.81 84 VAL A O 1
ATOM 661 N N . GLU A 1 85 ? 11.458 5.810 -7.279 1.00 89.69 85 GLU A N 1
ATOM 662 C CA . GLU A 1 85 ? 10.977 4.492 -7.693 1.00 89.69 85 GLU A CA 1
ATOM 663 C C . GLU A 1 85 ? 10.904 3.531 -6.520 1.00 89.69 85 GLU A C 1
ATOM 665 O O . GLU A 1 85 ? 9.945 2.763 -6.427 1.00 89.69 85 GLU A O 1
ATOM 670 N N . ALA A 1 86 ? 11.858 3.594 -5.594 1.00 91.75 86 ALA A N 1
ATOM 671 C CA . ALA A 1 86 ? 11.766 2.866 -4.336 1.00 91.75 86 ALA A CA 1
ATOM 672 C C . ALA A 1 86 ? 10.560 3.345 -3.498 1.00 91.75 86 ALA A C 1
ATOM 674 O O . ALA A 1 86 ? 9.761 2.525 -3.037 1.00 91.75 86 ALA A O 1
ATOM 675 N N . ALA A 1 87 ? 10.369 4.661 -3.360 1.00 94.44 87 ALA A N 1
ATOM 676 C CA . ALA A 1 87 ? 9.266 5.249 -2.600 1.00 94.44 87 ALA A CA 1
ATOM 677 C C . ALA A 1 87 ? 7.884 4.864 -3.157 1.00 94.44 87 ALA A C 1
ATOM 679 O O . ALA A 1 87 ? 6.952 4.660 -2.380 1.00 94.44 87 ALA A O 1
ATOM 680 N N . ARG A 1 88 ? 7.754 4.655 -4.474 1.00 93.75 88 ARG A N 1
ATOM 681 C CA . ARG A 1 88 ? 6.506 4.165 -5.079 1.00 93.75 88 ARG A CA 1
ATOM 682 C C . ARG A 1 88 ? 6.076 2.804 -4.522 1.00 93.75 88 ARG A C 1
ATOM 684 O O . ARG A 1 88 ? 4.900 2.618 -4.224 1.00 93.75 88 ARG A O 1
ATOM 691 N N . THR A 1 89 ? 7.008 1.863 -4.336 1.00 94.88 89 THR A N 1
ATOM 692 C CA . THR A 1 89 ? 6.685 0.557 -3.727 1.00 94.88 89 THR A CA 1
ATOM 693 C C . THR A 1 89 ? 6.250 0.731 -2.278 1.00 94.88 89 THR A C 1
ATOM 695 O O . THR A 1 89 ? 5.262 0.132 -1.867 1.00 94.88 89 THR A O 1
ATOM 698 N N . LEU A 1 90 ? 6.938 1.586 -1.512 1.00 95.81 90 LEU A N 1
ATOM 699 C CA . LEU A 1 90 ? 6.571 1.858 -0.119 1.00 95.81 90 LEU A CA 1
ATOM 700 C C . LEU A 1 90 ? 5.180 2.486 0.002 1.00 95.81 90 LEU A C 1
ATOM 702 O O . LEU A 1 90 ? 4.454 2.149 0.934 1.00 95.81 90 LEU A O 1
ATOM 706 N N . ASN A 1 91 ? 4.780 3.335 -0.949 1.00 95.50 91 ASN A N 1
ATOM 707 C CA . ASN A 1 91 ? 3.425 3.880 -0.998 1.00 95.50 91 ASN A CA 1
ATOM 708 C C . ASN A 1 91 ? 2.388 2.751 -1.144 1.00 95.50 91 ASN A C 1
ATOM 710 O O . ASN A 1 91 ? 1.456 2.659 -0.349 1.00 95.50 91 ASN A O 1
ATOM 714 N N . ILE A 1 92 ? 2.608 1.813 -2.073 1.00 95.88 92 ILE A N 1
ATOM 715 C CA . ILE A 1 92 ? 1.705 0.666 -2.282 1.00 95.88 92 ILE A CA 1
ATOM 716 C C . ILE A 1 92 ? 1.670 -0.249 -1.045 1.00 95.88 92 ILE A C 1
ATOM 718 O O . ILE A 1 92 ? 0.599 -0.698 -0.638 1.00 95.88 92 ILE A O 1
ATOM 722 N N . VAL A 1 93 ? 2.816 -0.503 -0.405 1.00 97.12 93 VAL A N 1
ATOM 723 C CA . VAL A 1 93 ? 2.871 -1.282 0.846 1.00 97.12 93 VAL A CA 1
ATOM 724 C C . VAL A 1 93 ? 2.137 -0.554 1.980 1.00 97.12 93 VAL A C 1
ATOM 726 O O . VAL A 1 93 ? 1.437 -1.191 2.764 1.00 97.12 93 VAL A O 1
ATOM 729 N N . SER A 1 94 ? 2.221 0.778 2.047 1.00 96.81 94 SER A N 1
ATOM 730 C CA . SER A 1 94 ? 1.473 1.557 3.040 1.00 96.81 94 SER A CA 1
ATOM 731 C C . SER A 1 94 ? -0.043 1.440 2.839 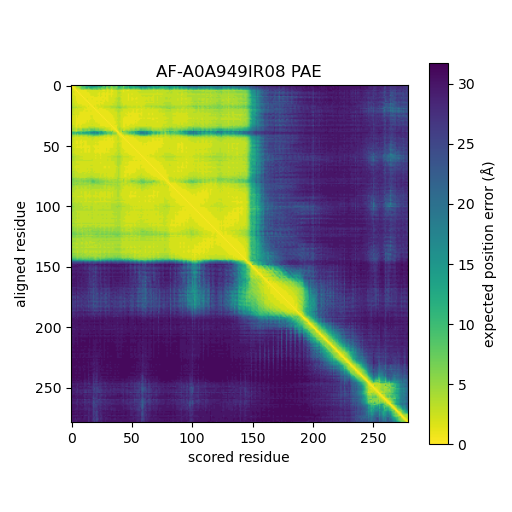1.00 96.81 94 SER A C 1
ATOM 733 O O . SER A 1 94 ? -0.761 1.238 3.820 1.00 96.81 94 SER A O 1
ATOM 735 N N . GLU A 1 95 ? -0.534 1.458 1.593 1.00 94.44 95 GLU A N 1
ATOM 736 C CA . GLU A 1 95 ? -1.946 1.197 1.281 1.00 94.44 95 GLU A CA 1
ATOM 737 C C . GLU A 1 95 ? -2.350 -0.225 1.688 1.00 94.44 95 GLU A C 1
ATOM 739 O O . GLU A 1 95 ? -3.397 -0.433 2.301 1.00 94.44 95 GLU A O 1
ATOM 744 N N . LEU A 1 96 ? -1.501 -1.214 1.396 1.00 96.00 96 LEU A N 1
ATOM 745 C CA . LEU A 1 96 ? -1.724 -2.602 1.792 1.00 96.00 96 LEU A CA 1
ATOM 746 C C . LEU A 1 96 ? -1.868 -2.740 3.319 1.00 96.00 96 LEU A C 1
ATOM 748 O O . LEU A 1 96 ? -2.767 -3.437 3.794 1.00 96.00 96 LEU A O 1
ATOM 752 N N . TYR A 1 97 ? -1.023 -2.060 4.095 1.00 96.00 97 TYR A N 1
ATOM 753 C CA . TYR A 1 97 ? -1.112 -2.045 5.558 1.00 96.00 97 TYR A CA 1
ATOM 754 C C . TYR A 1 97 ? -2.346 -1.302 6.064 1.00 96.00 97 TYR A C 1
ATOM 756 O O . TYR A 1 97 ? -2.977 -1.749 7.024 1.00 96.00 97 TYR A O 1
ATOM 764 N N . PHE A 1 98 ? -2.751 -0.227 5.388 1.00 94.81 98 PHE A N 1
ATOM 765 C CA . PHE A 1 98 ? -3.993 0.472 5.697 1.00 94.81 98 PHE A CA 1
ATOM 766 C C . PHE A 1 98 ? -5.213 -0.452 5.552 1.00 94.81 98 PHE A C 1
ATOM 768 O O . PHE A 1 98 ? -6.028 -0.530 6.472 1.00 94.81 98 PHE A O 1
ATOM 775 N N . TYR A 1 99 ? -5.308 -1.233 4.468 1.00 92.50 99 TYR A N 1
ATOM 776 C CA . TYR A 1 99 ? -6.404 -2.201 4.293 1.00 92.50 99 TYR A CA 1
ATOM 777 C C . TYR A 1 99 ? -6.395 -3.335 5.324 1.00 92.50 99 TYR A C 1
ATOM 779 O O . TYR A 1 99 ? -7.455 -3.830 5.706 1.00 92.50 99 TYR A O 1
ATOM 787 N N . GLN A 1 100 ? -5.217 -3.710 5.824 1.00 92.69 100 GLN A N 1
ATOM 788 C CA . GLN A 1 100 ? -5.065 -4.674 6.918 1.00 92.69 100 GLN A CA 1
ATOM 789 C C . GLN A 1 100 ? -5.312 -4.067 8.311 1.00 92.69 100 GLN A C 1
ATOM 791 O O . GLN A 1 100 ? -5.174 -4.770 9.309 1.00 92.69 100 GLN A O 1
ATOM 796 N N . LYS A 1 101 ? -5.674 -2.777 8.403 1.00 94.19 101 LYS A N 1
ATOM 797 C CA . LYS A 1 101 ? -5.829 -2.017 9.661 1.00 94.19 101 LYS A CA 1
ATOM 798 C C . LYS A 1 101 ? -4.539 -1.901 10.487 1.00 94.19 101 LYS A C 1
ATOM 800 O O . LYS A 1 101 ? -4.579 -1.575 11.671 1.00 94.19 101 LYS A O 1
ATOM 805 N N . ARG A 1 102 ? -3.381 -2.113 9.859 1.00 95.25 102 ARG A N 1
ATOM 806 C CA . ARG A 1 102 ? -2.039 -1.928 10.434 1.00 95.25 102 ARG A CA 1
ATOM 807 C C . ARG A 1 102 ? -1.636 -0.453 10.314 1.00 95.25 102 ARG A C 1
ATOM 809 O O . ARG A 1 102 ? -0.695 -0.098 9.607 1.00 95.25 102 ARG A O 1
ATOM 816 N N . PHE A 1 103 ? -2.411 0.431 10.951 1.00 95.50 103 PHE A N 1
ATOM 817 C CA . PHE A 1 103 ? -2.318 1.880 10.721 1.00 95.50 103 PHE A CA 1
ATOM 818 C C . PHE A 1 103 ? -0.979 2.483 11.148 1.00 95.50 103 PHE A C 1
ATOM 820 O O . PHE A 1 103 ? -0.469 3.362 10.466 1.00 95.50 103 PHE A O 1
ATOM 827 N N . GLU A 1 104 ? -0.383 1.994 12.235 1.00 95.19 104 GLU A N 1
ATOM 828 C CA . GLU A 1 104 ? 0.915 2.483 12.709 1.00 95.19 104 GLU A CA 1
ATOM 829 C C . GLU A 1 104 ? 2.051 2.165 11.727 1.00 95.19 104 GLU A C 1
ATOM 831 O O . GLU A 1 104 ? 2.852 3.037 11.396 1.00 95.19 104 GLU A O 1
ATOM 836 N N . GLU A 1 105 ? 2.086 0.944 11.193 1.00 95.50 105 GLU A N 1
ATOM 837 C CA . GLU A 1 105 ? 3.077 0.549 10.187 1.00 95.50 105 GLU A CA 1
ATOM 838 C C . GLU A 1 105 ? 2.860 1.296 8.864 1.00 95.50 105 GLU A C 1
ATOM 840 O O . GLU A 1 105 ? 3.817 1.737 8.229 1.00 95.50 105 GLU A O 1
ATOM 845 N N . SER A 1 106 ? 1.598 1.489 8.466 1.00 97.25 106 SER A N 1
ATOM 846 C CA . SER A 1 106 ? 1.229 2.287 7.292 1.00 97.25 106 SER A CA 1
ATOM 847 C C . SER A 1 106 ? 1.703 3.743 7.422 1.00 97.25 106 SER A C 1
ATOM 849 O O . SER A 1 106 ? 2.320 4.275 6.497 1.00 97.25 106 SER A O 1
ATOM 851 N N . GLU A 1 107 ? 1.503 4.361 8.592 1.00 97.25 107 GLU A N 1
ATOM 852 C CA . GLU A 1 107 ? 1.895 5.747 8.875 1.00 97.25 107 GLU A CA 1
ATOM 853 C C . GLU A 1 107 ? 3.412 5.946 8.763 1.00 97.25 107 GLU A C 1
ATOM 855 O O . GLU A 1 107 ? 3.883 6.902 8.143 1.00 97.25 107 GLU A O 1
ATOM 860 N N . GLN A 1 108 ? 4.196 5.015 9.311 1.00 97.31 108 GLN A N 1
ATOM 861 C CA . GLN A 1 108 ? 5.655 5.075 9.230 1.00 97.31 108 GLN A CA 1
ATOM 862 C C . GLN A 1 108 ? 6.154 5.012 7.782 1.00 97.31 108 GLN A C 1
ATOM 864 O O . GLN A 1 108 ? 7.100 5.718 7.421 1.00 97.31 108 GLN A O 1
ATOM 869 N N . LEU A 1 109 ? 5.533 4.175 6.946 1.00 97.31 109 LEU A N 1
ATOM 870 C CA . LEU A 1 109 ? 5.912 4.038 5.542 1.00 97.31 109 LEU A CA 1
ATOM 871 C C . LEU A 1 109 ? 5.522 5.270 4.726 1.00 97.31 109 LEU A C 1
ATOM 873 O O . LEU A 1 109 ? 6.378 5.830 4.038 1.00 97.31 109 LEU A O 1
ATOM 877 N N . ILE A 1 110 ? 4.273 5.731 4.829 1.00 97.75 110 ILE A N 1
ATOM 878 C CA . ILE A 1 110 ? 3.797 6.877 4.043 1.00 97.75 110 ILE A CA 1
ATOM 879 C C . ILE A 1 110 ? 4.531 8.173 4.431 1.00 97.75 110 ILE A C 1
ATOM 881 O O . ILE A 1 110 ? 4.811 8.999 3.564 1.00 97.75 110 ILE A O 1
ATOM 885 N N . ALA A 1 111 ? 4.946 8.331 5.695 1.00 97.88 111 ALA A N 1
ATOM 886 C CA . ALA A 1 111 ? 5.765 9.464 6.130 1.00 97.88 111 ALA A CA 1
ATOM 887 C C . ALA A 1 111 ? 7.155 9.479 5.462 1.00 97.88 111 ALA A C 1
ATOM 889 O O . ALA A 1 111 ? 7.654 10.542 5.086 1.00 97.88 111 ALA A O 1
ATOM 890 N N . ARG A 1 112 ? 7.773 8.305 5.255 1.00 97.25 112 ARG A N 1
ATOM 891 C CA . ARG A 1 112 ? 9.038 8.192 4.504 1.00 97.25 112 ARG A CA 1
ATOM 892 C C . ARG A 1 112 ? 8.846 8.552 3.033 1.00 97.25 112 ARG A C 1
ATOM 894 O O . ARG A 1 112 ? 9.668 9.278 2.482 1.00 97.25 112 ARG A O 1
ATOM 901 N N . VAL A 1 113 ? 7.759 8.087 2.413 1.00 97.69 113 VAL A N 1
ATOM 902 C CA . VAL A 1 113 ? 7.411 8.440 1.024 1.00 97.69 113 VAL A CA 1
ATOM 903 C C . VAL A 1 113 ? 7.211 9.948 0.887 1.00 97.69 113 VAL A C 1
ATOM 905 O O . VAL A 1 113 ? 7.750 10.553 -0.038 1.00 97.69 113 VAL A O 1
ATOM 908 N N . LEU A 1 114 ? 6.498 10.566 1.835 1.00 98.06 114 LEU A N 1
ATOM 909 C CA . LEU A 1 114 ? 6.248 12.004 1.834 1.00 98.06 114 LEU A CA 1
ATOM 910 C C . LEU A 1 114 ? 7.552 12.801 1.858 1.00 98.06 114 LEU A C 1
ATOM 912 O O . LEU A 1 114 ? 7.692 13.747 1.091 1.00 98.06 114 LEU A O 1
ATOM 916 N N . ASN A 1 115 ? 8.511 12.399 2.696 1.00 97.62 115 ASN A N 1
ATOM 917 C CA . ASN A 1 115 ? 9.821 13.043 2.761 1.00 97.62 115 ASN A CA 1
ATOM 918 C C . ASN A 1 115 ? 10.540 12.986 1.401 1.00 97.62 115 ASN A C 1
ATOM 920 O O . ASN A 1 115 ? 10.944 14.023 0.883 1.00 97.62 115 ASN A O 1
ATOM 924 N N . VAL A 1 116 ? 10.603 11.804 0.774 1.00 96.88 116 VAL A N 1
ATOM 925 C CA . VAL A 1 116 ? 11.240 11.633 -0.544 1.00 96.88 116 VAL A CA 1
ATOM 926 C C . VAL A 1 116 ? 10.577 12.521 -1.601 1.00 96.88 116 VAL A C 1
ATOM 928 O O . VAL A 1 116 ? 11.268 13.234 -2.329 1.00 96.88 116 VAL A O 1
ATOM 931 N N . TYR A 1 117 ? 9.245 12.522 -1.680 1.00 97.00 117 TYR A N 1
ATOM 932 C CA . TYR A 1 117 ? 8.525 13.309 -2.687 1.00 97.00 117 TYR A CA 1
ATOM 933 C C . TYR A 1 117 ? 8.632 14.816 -2.431 1.00 97.00 117 TYR A C 1
ATOM 935 O O . TYR A 1 117 ? 8.808 15.580 -3.378 1.00 97.00 117 TYR A O 1
ATOM 943 N N . GLN A 1 118 ? 8.632 15.253 -1.170 1.00 97.25 118 GLN A N 1
ATOM 944 C CA . GLN A 1 118 ? 8.885 16.653 -0.820 1.00 97.25 118 GLN A CA 1
ATOM 945 C C . GLN A 1 118 ? 10.291 17.104 -1.214 1.00 97.25 118 GLN A C 1
ATOM 947 O O . GLN A 1 118 ? 10.436 18.204 -1.742 1.00 97.25 118 GLN A O 1
ATOM 952 N N . THR A 1 119 ? 11.311 16.277 -0.981 1.00 97.12 119 THR A N 1
ATOM 953 C CA . THR A 1 119 ? 12.701 16.614 -1.315 1.00 97.12 119 THR A CA 1
ATOM 954 C C . THR A 1 119 ? 12.937 16.669 -2.820 1.00 97.12 119 THR A C 1
ATOM 956 O O . THR A 1 119 ? 13.671 17.536 -3.284 1.00 97.12 119 THR A O 1
ATOM 959 N N . ILE A 1 120 ? 12.329 15.760 -3.584 1.00 96.62 120 ILE A N 1
ATOM 960 C CA . ILE A 1 120 ? 12.605 15.623 -5.021 1.00 96.62 120 ILE A CA 1
ATOM 961 C C . ILE A 1 120 ? 11.692 16.513 -5.870 1.00 96.62 120 ILE A C 1
ATOM 963 O O . ILE A 1 120 ? 12.161 17.131 -6.822 1.00 96.62 120 ILE A O 1
ATOM 967 N N . TYR A 1 121 ? 10.404 16.598 -5.534 1.00 95.06 121 TYR A N 1
ATOM 968 C CA . TYR A 1 121 ? 9.409 17.318 -6.336 1.00 95.06 121 TYR A CA 1
ATOM 969 C C . TYR A 1 121 ? 8.921 18.626 -5.710 1.00 95.06 121 TYR A C 1
ATOM 971 O O . TYR A 1 121 ? 8.302 19.442 -6.392 1.00 95.06 121 TYR A O 1
ATOM 979 N N . GLY A 1 122 ? 9.170 18.838 -4.418 1.00 96.25 122 GLY A N 1
ATOM 980 C CA . GLY A 1 122 ? 8.598 19.950 -3.667 1.00 96.25 122 GLY A CA 1
ATOM 981 C C . GLY A 1 122 ? 7.188 19.662 -3.141 1.00 96.25 122 GLY A C 1
ATOM 982 O O . GLY A 1 122 ? 6.553 18.653 -3.457 1.00 96.25 122 GLY A O 1
ATOM 983 N N . ARG A 1 123 ? 6.695 20.567 -2.287 1.00 95.31 123 ARG A N 1
ATOM 984 C CA . ARG A 1 123 ? 5.415 20.417 -1.565 1.00 95.31 123 ARG A CA 1
ATOM 985 C C . ARG A 1 123 ? 4.182 20.540 -2.461 1.00 95.31 123 ARG A C 1
ATOM 987 O O . ARG A 1 123 ? 3.205 19.838 -2.229 1.00 95.31 123 ARG A O 1
ATOM 994 N N . GLU A 1 124 ? 4.255 21.383 -3.488 1.00 95.25 124 GLU A N 1
ATOM 995 C CA . GLU A 1 124 ? 3.123 21.683 -4.379 1.00 95.25 124 GLU A CA 1
ATOM 996 C C . GLU A 1 124 ? 2.928 20.653 -5.498 1.00 95.25 124 GLU A C 1
ATOM 998 O O . GLU A 1 124 ? 1.950 20.716 -6.240 1.00 95.25 124 GLU A O 1
ATOM 1003 N N . HIS A 1 125 ? 3.837 19.685 -5.629 1.00 95.25 125 HIS A N 1
ATOM 1004 C CA . HIS A 1 125 ? 3.707 18.645 -6.638 1.00 95.25 125 HIS A CA 1
ATOM 1005 C C . HIS A 1 125 ? 2.504 17.738 -6.347 1.00 95.25 125 HIS A C 1
ATOM 1007 O O . HIS A 1 125 ? 2.276 17.335 -5.204 1.00 95.25 125 HIS A O 1
ATOM 1013 N N . SER A 1 126 ? 1.771 17.351 -7.393 1.00 95.56 126 SER A N 1
ATOM 1014 C CA . SER A 1 126 ? 0.550 16.538 -7.293 1.00 95.56 126 SER A CA 1
ATOM 1015 C C . SER A 1 126 ? 0.755 15.248 -6.489 1.00 95.56 126 SER A C 1
ATOM 1017 O O . SER A 1 126 ? -0.007 14.979 -5.563 1.00 95.56 126 SER A O 1
ATOM 1019 N N . HIS A 1 127 ? 1.826 14.499 -6.768 1.00 91.00 127 HIS A N 1
ATOM 1020 C CA . HIS A 1 127 ? 2.180 13.293 -6.006 1.00 91.00 127 HIS A CA 1
ATOM 1021 C C . HIS A 1 127 ? 2.491 13.571 -4.531 1.00 91.00 127 HIS A C 1
ATOM 1023 O O . HIS A 1 127 ? 2.109 12.789 -3.664 1.00 91.00 127 HIS A O 1
ATOM 1029 N N . THR A 1 128 ? 3.153 14.687 -4.216 1.00 94.88 128 THR A N 1
ATOM 1030 C CA . THR A 1 128 ? 3.440 15.063 -2.827 1.00 94.88 128 THR A CA 1
ATOM 1031 C C . THR A 1 128 ? 2.149 15.367 -2.072 1.00 94.88 128 THR A C 1
ATOM 1033 O O . THR A 1 128 ? 1.969 14.911 -0.942 1.00 94.88 128 THR A O 1
ATOM 1036 N N . GLN A 1 129 ? 1.222 16.088 -2.707 1.00 97.19 129 GLN A N 1
ATOM 1037 C CA . GLN A 1 129 ? -0.085 16.382 -2.126 1.00 97.19 129 GLN A CA 1
ATOM 1038 C C . GLN A 1 129 ? -0.931 15.117 -1.938 1.00 97.19 129 GLN A C 1
ATOM 1040 O O . GLN A 1 129 ? -1.606 14.981 -0.922 1.00 97.19 129 GLN A O 1
ATOM 1045 N N . GLU A 1 130 ? -0.894 14.182 -2.888 1.00 95.38 130 GLU A N 1
ATOM 1046 C CA . GLU A 1 130 ? -1.587 12.895 -2.781 1.00 95.38 130 GLU A CA 1
ATOM 1047 C C . GLU A 1 130 ? -1.083 12.085 -1.580 1.00 95.38 130 GLU A C 1
ATOM 1049 O O . GLU A 1 130 ? -1.871 11.681 -0.725 1.00 95.38 130 GLU A O 1
ATOM 1054 N N . VAL A 1 131 ? 0.237 11.935 -1.449 1.00 96.19 131 VAL A N 1
ATOM 1055 C CA . VAL A 1 131 ? 0.859 11.227 -0.322 1.00 96.19 131 VAL A CA 1
ATOM 1056 C C . VAL A 1 131 ? 0.558 11.920 1.012 1.00 96.19 131 VAL A C 1
ATOM 1058 O O . VAL A 1 131 ? 0.286 11.247 2.006 1.00 96.19 131 VAL A O 1
ATOM 1061 N N . ALA A 1 132 ? 0.540 13.256 1.049 1.00 97.75 132 ALA A N 1
ATOM 1062 C CA . ALA A 1 132 ? 0.162 14.007 2.246 1.00 97.75 132 ALA A CA 1
ATOM 1063 C C . ALA A 1 132 ? -1.295 13.738 2.665 1.00 97.75 132 ALA A C 1
ATOM 1065 O O . ALA A 1 132 ? -1.562 13.522 3.848 1.00 97.75 132 ALA A O 1
ATOM 1066 N N . ARG A 1 133 ? -2.232 13.681 1.705 1.00 97.69 133 ARG A N 1
ATOM 1067 C CA . ARG A 1 133 ? -3.630 13.304 1.979 1.00 97.69 133 ARG A CA 1
ATOM 1068 C C . ARG A 1 133 ? -3.725 11.873 2.505 1.00 97.69 133 ARG A C 1
ATOM 1070 O O . ARG A 1 133 ? -4.439 11.641 3.478 1.00 97.69 133 ARG A O 1
ATOM 1077 N N . ASN A 1 134 ? -2.979 10.936 1.917 1.00 96.00 134 ASN A N 1
ATOM 1078 C CA . ASN A 1 134 ? -2.936 9.548 2.382 1.00 96.00 134 ASN A CA 1
ATOM 1079 C C . ASN A 1 134 ? -2.440 9.456 3.830 1.00 96.00 134 ASN A C 1
ATOM 1081 O O . ASN A 1 134 ? -3.073 8.785 4.645 1.00 96.00 134 ASN A O 1
ATOM 1085 N N . LEU A 1 135 ? -1.378 10.189 4.183 1.00 98.00 135 LEU A N 1
ATOM 1086 C CA . LEU A 1 135 ? -0.889 10.272 5.561 1.00 98.00 135 LEU A CA 1
ATOM 1087 C C . LEU A 1 135 ? -1.974 10.784 6.521 1.00 98.00 135 LEU A C 1
ATOM 1089 O O . LEU A 1 135 ? -2.203 10.168 7.560 1.00 98.00 135 LEU A O 1
ATOM 1093 N N . THR A 1 136 ? -2.689 11.855 6.163 1.00 97.56 136 THR A N 1
ATOM 1094 C CA . THR A 1 136 ? -3.799 12.370 6.983 1.00 97.56 136 THR A CA 1
ATOM 1095 C C . THR A 1 136 ? -4.906 11.329 7.171 1.00 97.56 136 THR A C 1
ATOM 1097 O O . THR A 1 136 ? -5.385 11.145 8.291 1.00 97.56 136 THR A O 1
ATOM 1100 N N . MET A 1 137 ? -5.293 10.607 6.114 1.00 96.75 137 MET A N 1
ATOM 1101 C CA . MET A 1 137 ? -6.299 9.541 6.214 1.00 96.75 137 MET A CA 1
ATOM 1102 C C . MET A 1 137 ? -5.847 8.408 7.144 1.00 96.75 137 MET A C 1
ATOM 1104 O O . MET A 1 137 ? -6.627 7.942 7.977 1.00 96.75 137 MET A O 1
ATOM 1108 N N . ILE A 1 138 ? -4.584 7.986 7.043 1.00 96.81 138 ILE A N 1
ATOM 1109 C CA . ILE A 1 138 ? -4.008 6.944 7.903 1.00 96.81 138 ILE A CA 1
ATOM 1110 C C . ILE A 1 138 ? -3.995 7.397 9.369 1.00 96.81 138 ILE A C 1
ATOM 1112 O O . ILE A 1 138 ? -4.396 6.633 10.247 1.00 96.81 138 ILE A O 1
ATOM 1116 N N . GLN A 1 139 ? -3.612 8.646 9.640 1.00 95.62 139 GLN A N 1
ATOM 1117 C CA . GLN A 1 139 ? -3.608 9.222 10.989 1.00 95.62 139 GLN A CA 1
ATOM 1118 C C . GLN A 1 139 ? -5.006 9.290 11.605 1.00 95.62 139 GLN A C 1
ATOM 1120 O O . GLN A 1 139 ? -5.191 8.933 12.768 1.00 95.62 139 GLN A O 1
ATOM 1125 N N . GLN A 1 140 ? -6.008 9.695 10.823 1.00 94.81 140 GLN A N 1
ATOM 1126 C CA . GLN A 1 140 ? -7.402 9.704 11.268 1.00 94.81 140 GLN A CA 1
ATOM 1127 C C . GLN A 1 140 ? -7.902 8.290 11.579 1.00 94.81 140 GLN A C 1
ATOM 1129 O O . GLN A 1 140 ? -8.524 8.073 12.619 1.00 94.81 140 GLN A O 1
ATOM 1134 N N . ALA A 1 141 ? -7.594 7.314 10.720 1.00 92.75 141 ALA A N 1
ATOM 1135 C CA . ALA A 1 141 ? -7.966 5.921 10.945 1.00 92.75 141 ALA A CA 1
ATOM 1136 C C . ALA A 1 141 ? -7.268 5.327 12.180 1.00 92.75 141 ALA A C 1
ATOM 1138 O O . ALA A 1 141 ? -7.913 4.640 12.973 1.00 92.75 141 ALA A O 1
ATOM 1139 N N . ARG A 1 142 ? -5.985 5.651 12.394 1.00 93.31 142 ARG A N 1
ATOM 1140 C CA . ARG A 1 142 ? -5.235 5.285 13.604 1.00 93.31 142 ARG A CA 1
ATOM 1141 C C . ARG A 1 142 ? -5.895 5.860 14.854 1.00 93.31 142 ARG A C 1
ATOM 1143 O O . ARG A 1 142 ? -6.165 5.107 15.784 1.00 93.31 142 ARG A O 1
ATOM 1150 N N . ALA A 1 143 ? -6.190 7.161 14.852 1.00 89.94 143 ALA A N 1
ATOM 1151 C CA . ALA A 1 143 ? -6.825 7.850 15.973 1.00 89.94 143 ALA A CA 1
ATOM 1152 C C . ALA A 1 143 ? -8.206 7.255 16.303 1.00 89.94 143 ALA A C 1
ATOM 1154 O O . ALA A 1 143 ? -8.514 7.000 17.468 1.00 89.94 143 ALA A O 1
ATOM 1155 N N . ALA A 1 144 ? -9.011 6.969 15.275 1.00 88.06 144 ALA A N 1
ATOM 1156 C CA . ALA A 1 144 ? -10.310 6.322 15.429 1.00 88.06 144 ALA A CA 1
ATOM 1157 C C . ALA A 1 144 ? -10.185 4.893 15.985 1.00 88.06 144 ALA A C 1
ATOM 1159 O O . ALA A 1 144 ? -10.977 4.498 16.839 1.00 88.06 144 ALA A O 1
ATOM 1160 N N . ALA A 1 145 ? -9.177 4.132 15.547 1.00 82.75 145 ALA A N 1
ATOM 1161 C CA . ALA A 1 145 ? -8.902 2.789 16.056 1.00 82.75 145 ALA A CA 1
ATOM 1162 C C . ALA A 1 145 ? -8.390 2.788 17.506 1.00 82.75 145 ALA A C 1
ATOM 1164 O O . ALA A 1 145 ? -8.659 1.843 18.242 1.00 82.75 145 ALA A O 1
ATOM 1165 N N . SER A 1 146 ? -7.690 3.844 17.933 1.00 73.38 146 SER A N 1
ATOM 1166 C CA . SER A 1 146 ? -7.231 4.006 19.319 1.00 73.38 146 SER A CA 1
ATOM 1167 C C . SER A 1 146 ? -8.303 4.528 20.291 1.00 73.38 146 SER A C 1
ATOM 1169 O O . SER A 1 146 ? -8.085 4.458 21.501 1.00 73.38 146 SER A O 1
ATOM 1171 N N . GLY A 1 147 ? -9.451 5.013 19.792 1.00 59.69 147 GLY A N 1
ATOM 1172 C CA . GLY A 1 147 ? -10.545 5.590 20.590 1.00 59.69 147 GLY A CA 1
ATOM 1173 C C . GLY A 1 147 ? -10.137 6.820 21.428 1.00 59.69 147 GLY A C 1
ATOM 1174 O O . GLY A 1 147 ? -8.958 7.182 21.472 1.00 59.69 147 GLY A O 1
ATOM 1175 N N . PRO A 1 148 ? -11.076 7.493 22.130 1.00 54.91 148 PRO A N 1
ATOM 1176 C CA . PRO A 1 148 ? -10.689 8.313 23.272 1.00 54.91 148 PRO A CA 1
ATOM 1177 C C . PRO A 1 148 ? -9.995 7.362 24.241 1.00 54.91 148 PRO A C 1
ATOM 1179 O O . PRO A 1 148 ? -10.598 6.390 24.694 1.00 54.91 148 PRO A O 1
ATOM 1182 N N . THR A 1 149 ? -8.698 7.583 24.448 1.00 55.50 149 THR A N 1
ATOM 1183 C CA . THR A 1 149 ? -7.814 6.702 25.214 1.00 55.50 149 THR A CA 1
ATOM 1184 C C . THR A 1 149 ? -8.535 6.150 26.437 1.00 55.50 149 THR A C 1
ATOM 1186 O O . THR A 1 149 ? -9.211 6.904 27.140 1.00 55.50 149 THR A O 1
ATOM 1189 N N . ALA A 1 150 ? -8.356 4.863 26.741 1.00 53.38 150 ALA A N 1
ATOM 1190 C CA . ALA A 1 150 ? -8.811 4.304 28.013 1.00 53.38 150 ALA A CA 1
ATOM 1191 C C . ALA A 1 150 ? -8.427 5.231 29.186 1.00 53.38 150 ALA A C 1
ATOM 1193 O O . ALA A 1 150 ? -9.218 5.420 30.095 1.00 53.38 150 ALA A O 1
ATOM 1194 N N . SER A 1 151 ? -7.290 5.934 29.100 1.00 56.53 151 SER A N 1
ATOM 1195 C CA . SER A 1 151 ? -6.900 6.996 30.032 1.00 56.53 151 SER A CA 1
ATOM 1196 C C . SER A 1 151 ? -7.835 8.209 30.094 1.00 56.53 151 SER A C 1
ATOM 1198 O O . SER A 1 151 ? -8.103 8.667 31.194 1.00 56.53 151 SER A O 1
ATOM 1200 N N . SER A 1 152 ? -8.339 8.752 28.981 1.00 63.19 152 SER A N 1
ATOM 1201 C CA . SER A 1 152 ? -9.245 9.920 28.991 1.00 63.19 152 SER A CA 1
ATOM 1202 C C . SER A 1 152 ? -10.680 9.555 29.381 1.00 63.19 152 SER A C 1
ATOM 1204 O O . SER A 1 152 ? -11.334 10.315 30.098 1.00 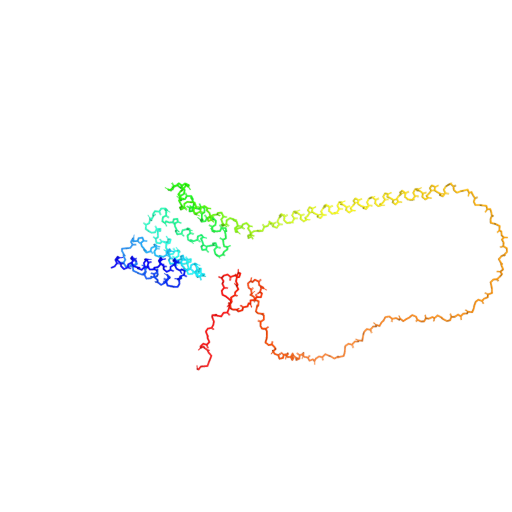63.19 152 SER A O 1
ATOM 1206 N N . VAL A 1 153 ? -11.153 8.363 29.003 1.00 66.25 153 VAL A N 1
ATOM 1207 C CA . VAL A 1 153 ? -12.438 7.820 29.477 1.00 66.25 153 VAL A CA 1
ATOM 1208 C C . VAL A 1 153 ? -12.364 7.485 30.969 1.00 66.25 153 VAL A C 1
ATOM 1210 O O . VAL A 1 153 ? -13.275 7.824 31.716 1.00 66.25 153 VAL A O 1
ATOM 1213 N N . VAL A 1 154 ? -11.257 6.903 31.440 1.00 68.88 154 VAL A N 1
ATOM 1214 C CA . VAL A 1 154 ? -11.050 6.640 32.873 1.00 68.88 154 VAL A CA 1
ATOM 1215 C C . VAL A 1 154 ? -10.884 7.947 33.652 1.00 68.88 154 VAL A C 1
ATOM 1217 O O . VAL A 1 154 ? -11.514 8.088 34.693 1.00 68.88 154 VAL A O 1
ATOM 1220 N N . LEU A 1 155 ? -10.127 8.937 33.158 1.00 70.56 155 LEU A N 1
ATOM 1221 C CA . LEU A 1 155 ? -10.004 10.235 33.841 1.00 70.56 155 LEU A CA 1
ATOM 1222 C C . LEU A 1 155 ? -11.352 10.952 33.945 1.00 70.56 155 LEU A C 1
ATOM 1224 O O . LEU A 1 155 ? -11.701 11.441 35.017 1.00 70.56 155 LEU A O 1
ATOM 1228 N N . SER A 1 156 ? -12.115 11.011 32.848 1.00 77.50 156 SER A N 1
ATOM 1229 C CA . SER A 1 156 ? -13.434 11.652 32.853 1.00 77.50 156 SER A CA 1
ATOM 1230 C C . SER A 1 156 ? -14.407 10.917 33.775 1.00 77.50 156 SER A C 1
ATOM 1232 O O . SER A 1 156 ? -1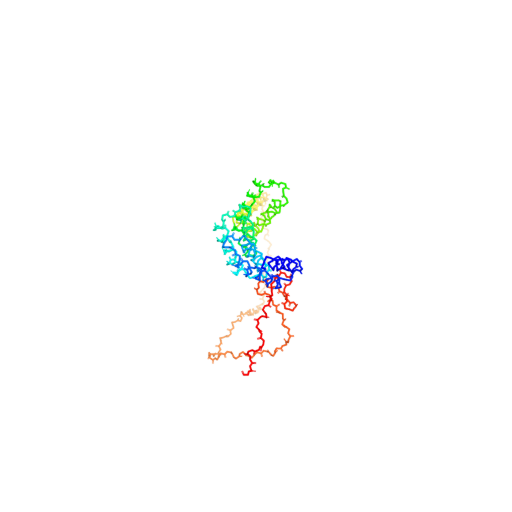5.062 11.566 34.587 1.00 77.50 156 SER A O 1
ATOM 1234 N N . ALA A 1 157 ? -14.429 9.583 33.758 1.00 71.00 157 ALA A N 1
ATOM 1235 C CA . ALA A 1 157 ? -15.254 8.791 34.667 1.00 71.00 157 ALA A CA 1
ATOM 1236 C C . ALA A 1 157 ? -14.865 8.974 36.147 1.00 71.00 157 ALA A C 1
ATOM 1238 O O . ALA A 1 157 ? -15.742 9.170 36.987 1.00 71.00 157 ALA A O 1
ATOM 1239 N N . VAL A 1 158 ? -13.567 8.985 36.472 1.00 75.50 158 VAL A N 1
ATOM 1240 C CA . VAL A 1 158 ? -13.072 9.209 37.843 1.00 75.50 158 VAL A CA 1
ATOM 1241 C C . VAL A 1 158 ? -13.387 10.631 38.314 1.00 75.50 158 VAL A C 1
ATOM 1243 O O . VAL A 1 158 ? -13.841 10.822 39.442 1.00 75.50 158 VAL A O 1
ATOM 1246 N N . SER A 1 159 ? -13.221 11.635 37.449 1.00 78.75 159 SER A N 1
ATOM 1247 C CA . SER A 1 159 ? -13.589 13.020 37.772 1.00 78.75 159 SER A CA 1
ATOM 1248 C C . SER A 1 159 ? -15.100 13.198 37.973 1.00 78.75 159 SER A C 1
ATOM 1250 O O . SER A 1 159 ? -15.509 13.875 38.915 1.00 78.75 159 SER A O 1
ATOM 1252 N N . ALA A 1 160 ? -15.932 12.524 37.171 1.00 77.94 160 ALA A N 1
ATOM 1253 C CA . ALA A 1 160 ? -17.385 12.543 37.313 1.00 77.94 160 ALA A CA 1
ATOM 1254 C C . ALA A 1 160 ? -17.848 11.861 38.613 1.00 77.94 160 ALA A C 1
ATOM 1256 O O . ALA A 1 160 ? -18.703 12.397 39.317 1.00 77.94 160 ALA A O 1
ATOM 1257 N N . GLN A 1 161 ? -17.243 10.726 38.984 1.00 79.38 161 GLN A N 1
ATOM 1258 C CA . GLN A 1 161 ? -17.498 10.065 40.270 1.00 79.38 161 GLN A CA 1
ATOM 1259 C C . GLN A 1 161 ? -17.081 10.945 41.458 1.00 79.38 161 GLN A C 1
ATOM 1261 O O . GLN A 1 161 ? -17.821 11.043 42.437 1.00 79.38 161 GLN A O 1
ATOM 1266 N N . GLY A 1 162 ? -15.940 11.637 41.362 1.00 79.00 162 GLY A N 1
ATOM 1267 C CA . GLY A 1 162 ? -15.485 12.583 42.385 1.00 79.00 162 GLY A CA 1
ATOM 1268 C C . GLY A 1 162 ? -16.448 13.759 42.587 1.00 79.00 162 GLY A C 1
ATOM 1269 O O . GLY A 1 162 ? -16.780 14.101 43.722 1.00 79.00 162 GLY A O 1
ATOM 1270 N N . GLN A 1 163 ? -16.960 14.336 41.496 1.00 83.81 163 GLN A N 1
ATOM 1271 C CA . GLN A 1 163 ? -17.944 15.423 41.545 1.00 83.81 163 GLN A CA 1
ATOM 1272 C C . GLN A 1 163 ? -19.291 14.966 42.121 1.00 83.81 163 GLN A C 1
ATOM 1274 O O . GLN A 1 163 ? -19.880 15.670 42.940 1.00 83.81 163 GLN A O 1
ATOM 1279 N N . GLN A 1 164 ? -19.767 13.773 41.752 1.00 82.56 164 GLN A N 1
ATOM 1280 C CA . GLN A 1 164 ? -20.996 13.202 42.314 1.00 82.56 164 GLN A CA 1
ATOM 1281 C C . GLN A 1 164 ? -20.868 12.912 43.815 1.00 82.56 164 GLN A C 1
ATOM 1283 O O . GLN A 1 164 ? -21.793 13.205 44.576 1.00 82.56 164 GLN A O 1
ATOM 1288 N N . ALA A 1 165 ? -19.723 12.389 44.264 1.00 82.94 165 ALA A N 1
ATOM 1289 C CA . ALA A 1 165 ? -19.462 12.158 45.683 1.00 82.94 165 ALA A CA 1
ATOM 1290 C C . ALA A 1 165 ? -19.470 13.471 46.487 1.00 82.94 165 ALA A C 1
ATOM 1292 O O . ALA A 1 165 ? -20.115 13.545 47.533 1.00 82.94 165 ALA A O 1
ATOM 1293 N N . GLN A 1 166 ? -18.838 14.531 45.969 1.00 84.62 166 GLN A N 1
ATOM 1294 C CA . GLN A 1 166 ? -18.853 15.861 46.592 1.00 84.62 166 GLN A CA 1
ATOM 1295 C C . GLN A 1 166 ? -20.258 16.477 46.634 1.00 84.62 166 GLN A C 1
ATOM 1297 O O . GLN A 1 166 ? -20.663 17.006 47.669 1.00 84.62 166 GLN A O 1
ATOM 1302 N N . ALA A 1 167 ? -21.028 16.368 45.546 1.00 86.94 167 ALA A N 1
ATOM 1303 C CA . ALA A 1 167 ? -22.404 16.862 45.497 1.00 86.94 167 ALA A CA 1
ATOM 1304 C C . ALA A 1 167 ? -23.311 16.133 46.504 1.00 86.94 167 ALA A C 1
ATOM 1306 O O . ALA A 1 167 ? -24.099 16.764 47.210 1.00 86.94 167 ALA A O 1
ATOM 1307 N N . THR A 1 168 ? -23.150 14.812 46.629 1.00 90.94 168 THR A N 1
ATOM 1308 C CA . THR A 1 168 ? -23.897 13.994 47.598 1.00 90.94 168 THR A CA 1
ATOM 1309 C C . THR A 1 168 ? -23.526 14.365 49.036 1.00 90.94 168 THR A C 1
ATOM 1311 O O . THR A 1 168 ? -24.404 14.509 49.887 1.00 90.94 168 THR A O 1
ATOM 1314 N N . GLN A 1 169 ? -22.237 14.591 49.310 1.00 90.50 169 GLN A N 1
ATOM 1315 C CA . GLN A 1 169 ? -21.765 15.026 50.625 1.00 90.50 169 GLN A CA 1
ATOM 1316 C C . GLN A 1 169 ? -22.304 16.416 50.996 1.00 90.50 169 GLN A C 1
ATOM 1318 O O . GLN A 1 169 ? -22.747 16.620 52.127 1.00 90.50 169 GLN A O 1
ATOM 1323 N N . GLN A 1 170 ? -22.329 17.362 50.051 1.00 91.81 170 GLN A N 1
ATOM 1324 C CA . GLN A 1 170 ? -22.937 18.678 50.272 1.00 91.81 170 GLN A CA 1
ATOM 1325 C C . GLN A 1 170 ? -24.438 18.581 50.551 1.00 91.81 170 GLN A C 1
ATOM 1327 O O . GLN A 1 170 ? -24.915 19.219 51.488 1.00 91.81 170 GLN A O 1
ATOM 1332 N N . GLN A 1 171 ? -25.176 17.756 49.802 1.00 94.44 171 GLN A N 1
ATOM 1333 C CA . GLN A 1 171 ? -26.599 17.534 50.069 1.00 94.44 171 GLN A CA 1
ATOM 1334 C C . GLN A 1 171 ? -26.840 16.944 51.462 1.00 94.44 171 GLN A C 1
ATOM 1336 O O . GLN A 1 171 ? -27.734 17.409 52.168 1.00 94.44 171 GLN A O 1
ATOM 1341 N N . GLN A 1 172 ? -26.033 15.968 51.890 1.00 94.38 172 GLN A N 1
ATOM 1342 C CA . GLN A 1 172 ? -26.140 15.398 53.236 1.00 94.38 172 GLN A CA 1
ATOM 1343 C C . GLN A 1 172 ? -25.874 16.440 54.325 1.00 94.38 172 GLN A C 1
ATOM 1345 O O . GLN A 1 172 ? -26.640 16.525 55.283 1.00 94.38 172 GLN A O 1
ATOM 1350 N N . LEU A 1 173 ? -24.840 17.272 54.172 1.00 95.75 173 LEU A N 1
ATOM 1351 C CA . LEU A 1 173 ? -24.556 18.358 55.117 1.00 95.75 173 LEU A CA 1
ATOM 1352 C C . LEU A 1 173 ? -25.712 19.360 55.189 1.00 95.75 173 LEU A C 1
ATOM 1354 O O . LEU A 1 173 ? -26.103 19.779 56.278 1.00 95.75 173 LEU A O 1
ATOM 1358 N N . GLN A 1 174 ? -26.298 19.703 54.043 1.00 95.19 174 GLN A N 1
ATOM 1359 C CA . GLN A 1 174 ? -27.415 20.638 53.976 1.00 95.19 174 GLN A CA 1
ATOM 1360 C C . GLN A 1 174 ? -28.682 20.068 54.632 1.00 95.19 174 GLN A C 1
ATOM 1362 O O . GLN A 1 174 ? -29.383 20.787 55.345 1.00 95.19 174 GLN A O 1
ATOM 1367 N N . GLN A 1 175 ? -28.950 18.770 54.458 1.00 95.12 175 GLN A N 1
ATOM 1368 C CA . GLN A 1 175 ? -30.035 18.076 55.158 1.00 95.12 175 GLN A CA 1
ATOM 1369 C C . GLN A 1 175 ? -29.808 18.048 56.670 1.00 95.12 175 GLN A C 1
ATOM 1371 O O . GLN A 1 175 ? -30.725 18.347 57.434 1.00 95.12 175 GLN A O 1
ATOM 1376 N N . LEU A 1 176 ? -28.584 17.751 57.112 1.00 96.62 176 LEU A N 1
ATOM 1377 C CA . LEU A 1 176 ? -28.245 17.705 58.533 1.00 96.62 176 LEU A CA 1
ATOM 1378 C C . LEU A 1 176 ? -28.420 19.080 59.192 1.00 96.62 176 LEU A C 1
ATOM 1380 O O . LEU A 1 176 ? -28.962 19.186 60.292 1.00 96.62 176 LEU A O 1
ATOM 1384 N N . GLN A 1 177 ? -28.031 20.145 58.488 1.00 95.12 177 GLN A N 1
ATOM 1385 C CA . GLN A 1 177 ? -28.204 21.518 58.952 1.00 95.12 177 GLN A CA 1
ATOM 1386 C C . GLN A 1 177 ? -29.686 21.906 59.070 1.00 95.12 177 GLN A C 1
ATOM 1388 O O . GLN A 1 177 ? -30.082 22.514 60.065 1.00 95.12 177 GLN A O 1
ATOM 1393 N N . GLN A 1 178 ? -30.529 21.508 58.109 1.00 94.06 178 GLN A N 1
ATOM 1394 C CA . GLN A 1 178 ? -31.981 21.711 58.213 1.00 94.06 178 GLN A CA 1
ATOM 1395 C C . GLN A 1 178 ? -32.582 20.949 59.397 1.00 94.06 178 GLN A C 1
ATOM 1397 O O . GLN A 1 178 ? -33.416 21.494 60.119 1.00 94.06 178 GLN A O 1
ATOM 1402 N N . GLN A 1 179 ? -32.133 19.716 59.632 1.00 94.38 179 GLN A N 1
ATOM 1403 C CA . GLN A 1 179 ? -32.618 18.895 60.737 1.00 94.38 179 GLN A CA 1
ATOM 1404 C C . GLN A 1 179 ? -32.253 19.506 62.099 1.00 94.38 179 GLN A C 1
ATOM 1406 O O . GLN A 1 179 ? -33.089 19.549 63.001 1.00 94.38 179 GLN A O 1
ATOM 1411 N N . GLN A 1 180 ? -31.041 20.057 62.236 1.00 93.31 180 GLN A N 1
ATOM 1412 C CA . GLN A 1 180 ? -30.636 20.801 63.434 1.00 93.31 180 GLN A CA 1
ATOM 1413 C C . GLN A 1 180 ? -31.486 22.057 63.649 1.00 93.31 180 GLN A C 1
ATOM 1415 O O . GLN A 1 180 ? -31.904 22.325 64.774 1.00 93.31 180 GLN A O 1
ATOM 1420 N N . LEU A 1 181 ? -31.787 22.807 62.585 1.00 95.12 181 LEU A N 1
ATOM 1421 C CA . LEU A 1 181 ? -32.627 24.001 62.685 1.00 95.12 181 LEU A CA 1
ATOM 1422 C C . LEU A 1 181 ? -34.051 23.649 63.142 1.00 95.12 181 LEU A C 1
ATOM 1424 O O . LEU A 1 181 ? -34.601 24.318 64.015 1.00 95.12 181 LEU A O 1
ATOM 1428 N N . GLN A 1 182 ? -34.624 22.565 62.611 1.00 92.50 182 GLN A N 1
ATOM 1429 C CA . GLN A 1 182 ? -35.929 22.058 63.048 1.00 92.50 182 GLN A CA 1
ATOM 1430 C C . GLN A 1 182 ? -35.915 21.642 64.523 1.00 92.50 182 GLN A C 1
ATOM 1432 O O . GLN A 1 182 ? -36.850 21.963 65.255 1.00 92.50 182 GLN A O 1
ATOM 1437 N N . GLN A 1 183 ? -34.848 20.981 64.988 1.00 89.75 183 GLN A N 1
ATOM 1438 C CA . GLN A 1 183 ? -34.704 20.631 66.405 1.00 89.75 183 GLN A CA 1
ATOM 1439 C C . GLN A 1 183 ? -34.619 21.875 67.298 1.00 89.75 183 GLN A C 1
ATOM 1441 O O . GLN A 1 183 ? -35.283 21.915 68.331 1.00 89.75 183 GLN A O 1
ATOM 1446 N N . GLN A 1 184 ? -33.870 22.907 66.897 1.00 87.81 184 GLN A N 1
ATOM 1447 C CA . GLN A 1 184 ? -33.794 24.167 67.647 1.00 87.81 184 GLN A CA 1
ATOM 1448 C C . GLN A 1 184 ? -35.153 24.876 67.715 1.00 87.81 184 GLN A C 1
ATOM 1450 O O . GLN A 1 184 ? -35.545 25.349 68.780 1.00 87.81 184 GLN A O 1
ATOM 1455 N N . GLN A 1 185 ? -35.903 24.910 66.608 1.00 88.75 185 GLN A N 1
ATOM 1456 C CA . GLN A 1 185 ? -37.252 25.486 66.579 1.00 88.75 185 GLN A CA 1
ATOM 1457 C C . GLN A 1 185 ? -38.232 24.702 67.463 1.00 88.75 185 GLN A C 1
ATOM 1459 O O . GLN A 1 185 ? -39.003 25.308 68.207 1.00 88.75 185 GLN A O 1
ATOM 1464 N N . ALA A 1 186 ? -38.176 23.366 67.439 1.00 79.44 186 ALA A N 1
ATOM 1465 C CA . ALA A 1 186 ? -38.999 22.519 68.301 1.00 79.44 186 ALA A CA 1
ATOM 1466 C C . ALA A 1 186 ? -38.667 22.719 69.791 1.00 79.44 186 ALA A C 1
ATOM 1468 O O . ALA A 1 186 ? -39.573 22.850 70.612 1.00 79.44 186 ALA A O 1
ATOM 1469 N N . GLN A 1 187 ? -37.379 22.813 70.141 1.00 77.50 187 GLN A N 1
ATOM 1470 C CA . GLN A 1 187 ? -36.938 23.102 71.510 1.00 77.50 187 GLN A CA 1
ATOM 1471 C C . GLN A 1 187 ? -37.390 24.497 71.968 1.00 77.50 187 GLN A C 1
ATOM 1473 O O . GLN A 1 187 ? -37.931 24.636 73.066 1.00 77.50 187 GLN A O 1
ATOM 1478 N N . ALA A 1 188 ? -37.265 25.523 71.121 1.00 71.62 188 ALA A N 1
ATOM 1479 C CA . ALA A 1 188 ? -37.747 26.869 71.430 1.00 71.62 188 ALA A CA 1
ATOM 1480 C C . ALA A 1 188 ? -39.269 26.906 71.672 1.00 71.62 188 ALA A C 1
ATOM 1482 O O . ALA A 1 188 ? -39.725 27.551 72.617 1.00 71.62 188 ALA A O 1
ATOM 1483 N N . ALA A 1 189 ? -40.046 26.157 70.882 1.00 68.12 189 ALA A N 1
ATOM 1484 C CA . ALA A 1 189 ? -41.490 26.031 71.072 1.00 68.12 189 ALA A CA 1
ATOM 1485 C C . ALA A 1 189 ? -41.857 25.341 72.401 1.00 68.12 189 ALA A C 1
ATOM 1487 O O . ALA A 1 189 ? -42.832 25.730 73.041 1.00 68.12 189 ALA A O 1
ATOM 1488 N N . THR A 1 190 ? -41.065 24.363 72.861 1.00 61.19 190 THR A N 1
ATOM 1489 C CA . THR A 1 190 ? -41.303 23.702 74.160 1.00 61.19 190 THR A CA 1
ATOM 1490 C C . THR A 1 190 ? -40.996 24.585 75.371 1.00 61.19 190 THR A C 1
ATOM 1492 O O . THR A 1 190 ? -41.656 24.446 76.396 1.00 61.19 190 THR A O 1
ATOM 1495 N N . VAL A 1 191 ? -40.046 25.522 75.266 1.00 61.22 191 VAL A N 1
ATOM 1496 C CA . VAL A 1 191 ? -39.676 26.433 76.370 1.00 61.22 191 VAL A CA 1
ATOM 1497 C C . VAL A 1 191 ? -40.691 27.574 76.545 1.00 61.22 191 VAL A C 1
ATOM 1499 O O . VAL A 1 191 ? -40.825 28.114 77.639 1.00 61.22 191 VAL A O 1
ATOM 1502 N N . GLN A 1 192 ? -41.435 27.933 75.494 1.00 57.34 192 GLN A N 1
ATOM 1503 C CA . GLN A 1 192 ? -42.442 29.004 75.529 1.00 57.34 192 GLN A CA 1
ATOM 1504 C C . GLN A 1 192 ? -43.859 28.528 75.891 1.00 57.34 192 GLN A C 1
ATOM 1506 O O . GLN A 1 192 ? -44.772 29.349 75.991 1.00 57.34 192 GLN A O 1
ATOM 1511 N N . ALA A 1 193 ? -44.068 27.226 76.101 1.00 47.78 193 ALA A N 1
ATOM 1512 C CA . ALA A 1 193 ? -45.362 26.710 76.525 1.00 47.78 193 ALA A CA 1
ATOM 1513 C C . ALA A 1 193 ? -45.629 27.093 78.001 1.00 47.78 193 ALA A C 1
ATOM 1515 O O . ALA A 1 193 ? -44.839 26.721 78.872 1.00 47.78 193 ALA A O 1
ATOM 1516 N N . PRO A 1 194 ? -46.716 27.824 78.324 1.00 56.06 194 PRO A N 1
ATOM 1517 C CA . PRO A 1 194 ? -47.073 28.103 79.713 1.00 56.06 194 PRO A CA 1
ATOM 1518 C C . PRO A 1 194 ? -47.362 26.790 80.464 1.00 56.06 194 PRO A C 1
ATOM 1520 O O . PRO A 1 194 ? -47.828 25.828 79.842 1.00 56.06 194 PRO A O 1
ATOM 1523 N N . PRO A 1 195 ? -47.099 26.716 81.785 1.00 52.59 195 PRO A N 1
ATOM 1524 C CA . PRO A 1 195 ? -47.281 25.487 82.548 1.00 52.5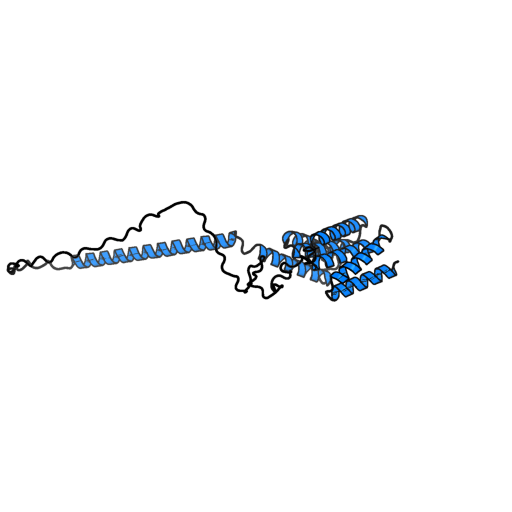9 195 PRO A CA 1
ATOM 1525 C C . PRO A 1 195 ? -48.719 24.985 82.401 1.00 52.59 195 PRO A C 1
ATOM 1527 O O . PRO A 1 195 ? -49.677 25.735 82.601 1.00 52.59 195 PRO A O 1
ATOM 1530 N N . ALA A 1 196 ? -48.852 23.712 82.022 1.00 56.69 196 ALA A N 1
ATOM 1531 C CA . ALA A 1 196 ? -50.140 23.056 81.869 1.00 56.69 196 ALA A CA 1
ATOM 1532 C C . ALA A 1 196 ? -50.949 23.200 83.168 1.00 56.69 196 ALA A C 1
ATOM 1534 O O . ALA A 1 196 ? -50.466 22.862 84.251 1.00 56.69 196 ALA A O 1
ATOM 1535 N N . ALA A 1 197 ? -52.175 23.717 83.053 1.00 56.34 197 ALA A N 1
ATOM 1536 C CA . ALA A 1 197 ? -53.112 23.778 84.167 1.00 56.34 197 ALA A CA 1
ATOM 1537 C C . ALA A 1 197 ? -53.303 22.368 84.762 1.00 56.34 197 ALA A C 1
ATOM 1539 O O . ALA A 1 197 ? -53.327 21.392 84.002 1.00 56.34 197 ALA A O 1
ATOM 1540 N N . PRO A 1 198 ? -53.428 22.234 86.097 1.00 49.97 198 PRO A N 1
ATOM 1541 C CA . PRO A 1 198 ? -53.568 20.931 86.735 1.00 49.97 198 PRO A CA 1
ATOM 1542 C C . PRO A 1 198 ? -54.768 20.175 86.145 1.00 49.97 198 PRO A C 1
ATOM 1544 O O . PRO A 1 198 ? -55.797 20.795 85.850 1.00 49.97 198 PRO A O 1
ATOM 1547 N N . PRO A 1 199 ? -54.659 18.848 85.951 1.00 58.19 199 PRO A N 1
ATOM 1548 C CA . PRO A 1 199 ? -55.710 18.080 85.309 1.00 58.19 199 PRO A CA 1
ATOM 1549 C C . PRO A 1 199 ? -56.989 18.159 86.143 1.00 58.19 199 PRO A C 1
ATOM 1551 O O . PRO A 1 199 ? -57.028 17.755 87.306 1.00 58.19 199 PRO A O 1
ATOM 1554 N N . VAL A 1 200 ? -58.058 18.667 85.531 1.00 55.91 200 VAL A N 1
ATOM 1555 C CA . VAL A 1 200 ? -59.408 18.555 86.080 1.00 55.91 200 VAL A CA 1
ATOM 1556 C C . VAL A 1 200 ? -59.809 17.088 85.948 1.00 55.91 200 VAL A C 1
ATOM 1558 O O . VAL A 1 200 ? -60.109 16.615 84.851 1.00 55.91 200 VAL A O 1
ATOM 1561 N N . TYR A 1 201 ? -59.786 16.353 87.059 1.00 49.03 201 TYR A N 1
ATOM 1562 C CA . TYR A 1 201 ? -60.307 14.990 87.119 1.00 49.03 201 TYR A CA 1
ATOM 1563 C C . TYR A 1 201 ? -61.818 15.016 86.848 1.00 49.03 201 TYR A C 1
ATOM 1565 O O . TYR A 1 201 ? -62.624 15.268 87.741 1.00 49.03 201 TYR A O 1
ATOM 1573 N N . ARG A 1 202 ? -62.215 14.751 85.600 1.00 58.69 202 ARG A N 1
ATOM 1574 C CA . ARG A 1 202 ? -63.564 14.268 85.297 1.00 58.69 202 ARG A CA 1
ATOM 1575 C C . ARG A 1 202 ? -63.580 12.763 85.523 1.00 58.69 202 ARG A C 1
ATOM 1577 O O . ARG A 1 202 ? -62.773 12.038 84.949 1.00 58.69 202 ARG A O 1
ATOM 1584 N N . SER A 1 203 ? -64.491 12.315 86.376 1.00 48.44 203 SER A N 1
ATOM 1585 C CA . SER A 1 203 ? -64.775 10.909 86.641 1.00 48.44 203 SER A CA 1
ATOM 1586 C C . SER A 1 203 ? -65.068 10.171 85.332 1.00 48.44 203 SER A C 1
ATOM 1588 O O . SER A 1 203 ? -66.048 10.452 84.643 1.00 48.44 203 SER A O 1
ATOM 1590 N N . ILE A 1 204 ? -64.185 9.236 84.986 1.00 53.12 204 ILE A N 1
ATOM 1591 C CA . ILE A 1 204 ? -64.340 8.334 83.845 1.00 53.12 204 ILE A CA 1
ATOM 1592 C C . ILE A 1 204 ? -65.360 7.256 84.251 1.00 53.12 204 ILE A C 1
ATOM 1594 O O . ILE A 1 204 ? -65.147 6.593 85.270 1.00 53.12 204 ILE A O 1
ATOM 1598 N N . PRO A 1 205 ? -66.465 7.057 83.508 1.00 55.12 205 PRO A N 1
ATOM 1599 C CA . PRO A 1 205 ? -67.368 5.938 83.746 1.00 55.12 205 PRO A CA 1
ATOM 1600 C C . PRO A 1 205 ? -66.654 4.623 83.426 1.00 55.12 205 PRO A C 1
ATOM 1602 O O . PRO A 1 205 ? -65.904 4.537 82.454 1.00 55.12 205 PRO A O 1
ATOM 1605 N N . MET A 1 206 ? -66.896 3.600 84.245 1.00 48.34 206 MET A N 1
ATOM 1606 C CA . MET A 1 206 ? -66.291 2.278 84.087 1.00 48.34 206 MET A CA 1
ATOM 1607 C C . MET A 1 206 ? -66.537 1.691 82.684 1.00 48.34 206 MET A C 1
ATOM 1609 O O . MET A 1 206 ? -67.686 1.674 82.233 1.00 48.34 206 MET A O 1
ATOM 1613 N N . PRO A 1 207 ? -65.502 1.172 81.998 1.00 52.25 207 PRO A N 1
ATOM 1614 C CA . PRO A 1 207 ? -65.677 0.490 80.725 1.00 52.25 207 PRO A CA 1
ATOM 1615 C C . PRO A 1 207 ? -66.288 -0.900 80.949 1.00 52.25 207 PRO A C 1
ATOM 1617 O O . PRO A 1 207 ? -65.772 -1.703 81.726 1.00 52.25 207 PRO A O 1
ATOM 1620 N N . GLN A 1 208 ? -67.394 -1.188 80.260 1.00 53.94 208 GLN A N 1
ATOM 1621 C CA . GLN A 1 208 ? -67.927 -2.547 80.158 1.00 53.94 208 GLN A CA 1
ATOM 1622 C C . GLN A 1 208 ? -67.009 -3.424 79.286 1.00 53.94 208 GLN A C 1
ATOM 1624 O O . GLN A 1 208 ? -66.399 -2.911 78.343 1.00 53.94 208 GLN A O 1
ATOM 1629 N N . PRO A 1 209 ? -66.901 -4.736 79.566 1.00 51.44 209 PRO A N 1
ATOM 1630 C CA . PRO A 1 209 ? -66.058 -5.636 78.787 1.00 51.44 209 PRO A CA 1
ATOM 1631 C C . PRO A 1 209 ? -66.628 -5.841 77.376 1.00 51.44 209 PRO A C 1
ATOM 1633 O O . PRO A 1 209 ? -67.769 -6.268 77.204 1.00 51.44 209 PRO A O 1
ATOM 1636 N N . ALA A 1 210 ? -65.814 -5.548 76.360 1.00 48.81 210 ALA A N 1
ATOM 1637 C CA . ALA A 1 210 ? -66.107 -5.880 74.970 1.00 48.81 210 ALA A CA 1
ATOM 1638 C C . ALA A 1 210 ? -66.032 -7.408 74.743 1.00 48.81 210 ALA A C 1
ATOM 1640 O O . ALA A 1 210 ? -65.191 -8.075 75.354 1.00 48.81 210 ALA A O 1
ATOM 1641 N N . PRO A 1 211 ? -66.875 -7.980 73.863 1.00 55.22 211 PRO A N 1
ATOM 1642 C CA . PRO A 1 211 ? -66.833 -9.398 73.536 1.00 55.22 211 PRO A CA 1
ATOM 1643 C C . PRO A 1 211 ? -65.571 -9.748 72.739 1.00 55.22 211 PRO A C 1
ATOM 1645 O O . PRO A 1 211 ? -65.153 -9.033 71.829 1.00 55.22 211 PRO A O 1
ATOM 1648 N N . VAL A 1 212 ? -64.986 -10.893 73.084 1.00 54.59 212 VAL A N 1
ATOM 1649 C CA . VAL A 1 212 ? -63.822 -11.485 72.426 1.00 54.59 212 VAL A CA 1
ATOM 1650 C C . VAL A 1 212 ? -64.235 -11.944 71.023 1.00 54.59 212 VAL A C 1
ATOM 1652 O O . VAL A 1 212 ? -64.955 -12.930 70.882 1.00 54.59 212 VAL A O 1
ATOM 1655 N N . GLN A 1 213 ? -63.811 -11.234 69.976 1.00 50.78 213 GLN A N 1
ATOM 1656 C CA . GLN A 1 213 ? -63.870 -11.748 68.606 1.00 50.78 213 GLN A CA 1
ATOM 1657 C C . GLN A 1 213 ? -62.555 -12.455 68.277 1.00 50.78 213 GLN A C 1
ATOM 1659 O O . GLN A 1 213 ? -61.465 -11.927 68.497 1.00 50.78 213 GLN A O 1
ATOM 1664 N N . ALA A 1 214 ? -62.687 -13.690 67.798 1.00 45.97 214 ALA A N 1
ATOM 1665 C CA . ALA A 1 214 ? -61.597 -14.581 67.444 1.00 45.97 214 ALA A CA 1
ATOM 1666 C C . ALA A 1 214 ? -60.705 -13.981 66.347 1.00 45.97 214 ALA A C 1
ATOM 1668 O O . ALA A 1 214 ? -61.185 -13.462 65.340 1.00 45.97 214 ALA A O 1
ATOM 1669 N N . ALA A 1 215 ? -59.394 -14.081 66.560 1.00 41.19 215 ALA A N 1
ATOM 1670 C CA . ALA A 1 215 ? -58.364 -13.638 65.638 1.00 41.19 215 ALA A CA 1
ATOM 1671 C C . ALA A 1 215 ? -58.444 -14.389 64.300 1.00 41.19 215 ALA A C 1
ATOM 1673 O O . ALA A 1 215 ? -58.455 -15.621 64.253 1.00 41.19 215 ALA A O 1
ATOM 1674 N N . ALA A 1 216 ? -58.448 -13.622 63.211 1.00 44.25 216 ALA A N 1
ATOM 1675 C CA . ALA A 1 216 ? -58.203 -14.113 61.867 1.00 44.25 216 ALA A CA 1
ATOM 1676 C C . ALA A 1 216 ? -56.794 -14.725 61.787 1.00 44.25 216 ALA A C 1
ATOM 1678 O O . ALA A 1 216 ? -55.800 -14.089 62.140 1.00 44.25 216 ALA A O 1
ATOM 1679 N N . GLN A 1 217 ? -56.718 -15.973 61.329 1.00 50.53 217 GLN A N 1
ATOM 1680 C CA . GLN A 1 217 ? -55.464 -16.669 61.067 1.00 50.53 217 GLN A CA 1
ATOM 1681 C C . GLN A 1 217 ? -54.789 -16.057 59.832 1.00 50.53 217 GLN A C 1
ATOM 1683 O O . GLN A 1 217 ? -55.318 -16.121 58.724 1.00 50.53 217 GLN A O 1
ATOM 1688 N N . ALA A 1 218 ? -53.612 -15.463 60.031 1.00 43.84 218 ALA A N 1
ATOM 1689 C CA . ALA A 1 218 ? -52.725 -15.044 58.957 1.00 43.84 218 ALA A CA 1
ATOM 1690 C C . ALA A 1 218 ? -52.114 -16.280 58.275 1.00 43.84 218 ALA A C 1
ATOM 1692 O O . ALA A 1 218 ? -51.512 -17.133 58.928 1.00 43.84 218 ALA A O 1
ATOM 1693 N N . SER A 1 219 ? -52.285 -16.386 56.959 1.00 52.34 219 SER A N 1
ATOM 1694 C CA . SER A 1 219 ? -51.722 -17.454 56.132 1.00 52.34 219 SER A CA 1
ATOM 1695 C C . SER A 1 219 ? -50.215 -17.242 55.931 1.00 52.34 219 SER A C 1
ATOM 1697 O O . SER A 1 219 ? -49.782 -16.176 55.499 1.00 52.34 219 SER A O 1
ATOM 1699 N N . ALA A 1 220 ? -49.419 -18.263 56.250 1.00 51.19 220 ALA A N 1
ATOM 1700 C CA . ALA A 1 220 ? -47.974 -18.318 56.027 1.00 51.19 220 ALA A CA 1
ATOM 1701 C C . ALA A 1 220 ? -47.623 -18.470 54.526 1.00 51.19 220 ALA A C 1
ATOM 1703 O O . ALA A 1 220 ? -48.434 -19.001 53.763 1.00 51.19 220 ALA A O 1
ATOM 1704 N N . PRO A 1 221 ? -46.423 -18.046 54.079 1.00 52.19 221 PRO A N 1
ATOM 1705 C CA . PRO A 1 221 ? -45.999 -18.197 52.689 1.00 52.19 221 PRO A CA 1
ATOM 1706 C C . PRO A 1 221 ? -45.724 -19.668 52.338 1.00 52.19 221 PRO A C 1
ATOM 1708 O O . PRO A 1 221 ? -45.158 -20.423 53.129 1.00 52.19 221 PRO A O 1
ATOM 1711 N N . ALA A 1 222 ? -46.122 -20.069 51.129 1.00 53.81 222 ALA A N 1
ATOM 1712 C CA . ALA A 1 222 ? -45.968 -21.426 50.616 1.00 53.81 222 ALA A CA 1
ATOM 1713 C C . ALA A 1 222 ? -44.497 -21.770 50.311 1.00 53.81 222 ALA A C 1
ATOM 1715 O O . ALA A 1 222 ? -43.813 -21.062 49.572 1.00 53.81 222 ALA A O 1
ATOM 1716 N N . ILE A 1 223 ? -44.041 -22.898 50.853 1.00 58.81 223 ILE A N 1
ATOM 1717 C CA . ILE A 1 223 ? -42.777 -23.566 50.524 1.00 58.81 223 ILE A CA 1
ATOM 1718 C C . ILE A 1 223 ? -43.024 -24.445 49.279 1.00 58.81 223 ILE A C 1
ATOM 1720 O O . ILE A 1 223 ? -43.977 -25.228 49.296 1.00 58.81 223 ILE A O 1
ATOM 1724 N N . PRO A 1 224 ? -42.222 -24.363 48.201 1.00 64.12 224 PRO A N 1
ATOM 1725 C CA . PRO A 1 224 ? -42.370 -25.260 47.055 1.00 64.12 224 PRO A CA 1
ATOM 1726 C C . PRO A 1 224 ? -41.866 -26.686 47.375 1.00 64.12 224 PRO A C 1
ATOM 1728 O O . PRO A 1 224 ? -40.910 -26.839 48.139 1.00 64.12 224 PRO A O 1
ATOM 1731 N N . PRO A 1 225 ? -42.478 -27.743 46.804 1.00 67.62 225 PRO A N 1
ATOM 1732 C CA . PRO A 1 225 ? -42.132 -29.131 47.112 1.00 67.62 225 PRO A CA 1
ATOM 1733 C C . PRO A 1 225 ? -40.802 -29.579 46.471 1.00 67.62 225 PRO A C 1
ATOM 1735 O O . PRO A 1 225 ? -40.374 -29.009 45.463 1.00 67.62 225 PRO A O 1
ATOM 1738 N N . PRO A 1 226 ? -40.154 -30.631 47.012 1.00 54.81 226 PRO A N 1
ATOM 1739 C CA . PRO A 1 226 ? -38.935 -31.188 46.447 1.00 54.81 226 PRO A CA 1
ATOM 1740 C C . PRO A 1 226 ? -39.210 -32.047 45.202 1.00 54.81 226 PRO A C 1
ATOM 1742 O O . PRO A 1 226 ? -40.211 -32.753 45.091 1.00 54.81 226 PRO A O 1
ATOM 1745 N N . ASN A 1 227 ? -38.260 -31.969 44.275 1.00 49.47 227 ASN A N 1
ATOM 1746 C CA . ASN A 1 227 ? -38.180 -32.649 42.986 1.00 49.47 227 ASN A CA 1
ATOM 1747 C C . ASN A 1 227 ? -38.140 -34.192 43.114 1.00 49.47 227 ASN A C 1
ATOM 1749 O O . ASN A 1 227 ? -37.237 -34.700 43.787 1.00 49.47 227 ASN A O 1
ATOM 1753 N N . PRO A 1 228 ? -39.026 -34.959 42.443 1.00 47.25 228 PRO A N 1
ATOM 1754 C CA . PRO A 1 228 ? -38.894 -36.399 42.350 1.00 47.25 228 PRO A CA 1
ATOM 1755 C C . PRO A 1 228 ? -38.206 -36.805 41.036 1.00 47.25 228 PRO A C 1
ATOM 1757 O O . PRO A 1 228 ? -38.755 -36.650 39.947 1.00 47.25 228 PRO A O 1
ATOM 1760 N N . ASN A 1 229 ? -37.064 -37.475 41.200 1.00 47.03 229 ASN A N 1
ATOM 1761 C CA . ASN A 1 229 ? -36.439 -38.438 40.284 1.00 47.03 229 ASN A CA 1
ATOM 1762 C C . ASN A 1 229 ? -35.262 -37.941 39.398 1.00 47.03 229 ASN A C 1
ATOM 1764 O O . ASN A 1 229 ? -35.444 -37.108 38.507 1.00 47.03 229 ASN A O 1
ATOM 1768 N N . PRO A 1 230 ? -34.046 -38.499 39.593 1.00 51.91 230 PRO A N 1
ATOM 1769 C CA . PRO A 1 230 ? -32.884 -38.289 38.739 1.00 51.91 230 PRO A CA 1
ATOM 1770 C C . PRO A 1 230 ? -32.847 -39.322 37.599 1.00 51.91 230 PRO A C 1
ATOM 1772 O O . PRO A 1 230 ? -33.169 -40.490 37.787 1.00 51.91 230 PRO A O 1
ATOM 1775 N N . GLY A 1 231 ? -32.378 -38.913 36.419 1.00 50.59 231 GLY A N 1
ATOM 1776 C CA . GLY A 1 231 ? -31.947 -39.857 35.381 1.00 50.59 231 GLY A CA 1
ATOM 1777 C C . GLY A 1 231 ? -32.871 -39.996 34.171 1.00 50.59 231 GLY A C 1
ATOM 1778 O O . GLY A 1 231 ? -33.505 -41.025 33.965 1.00 50.59 231 GLY A O 1
ATOM 1779 N N . LYS A 1 232 ? -32.845 -38.992 33.292 1.00 43.28 232 LYS A N 1
ATOM 1780 C CA . LYS A 1 232 ? -32.852 -39.177 31.830 1.00 43.28 232 LYS A CA 1
ATOM 1781 C C . LYS A 1 232 ? -32.432 -37.857 31.174 1.00 43.28 232 LYS A C 1
ATOM 1783 O O . LYS A 1 232 ? -32.959 -36.817 31.567 1.00 43.28 232 LYS A O 1
ATOM 1788 N N . PRO A 1 233 ? -31.493 -37.852 30.213 1.00 46.62 233 PRO A N 1
ATOM 1789 C CA . PRO A 1 233 ? -31.174 -36.630 29.490 1.00 46.62 233 PRO A CA 1
ATOM 1790 C C . PRO A 1 233 ? -32.403 -36.200 28.672 1.00 46.62 233 PRO A C 1
ATOM 1792 O O . PRO A 1 233 ? -33.082 -37.064 28.106 1.00 46.62 233 PRO A O 1
ATOM 1795 N N . PRO A 1 234 ? -32.723 -34.899 28.601 1.00 37.69 234 PRO A N 1
ATOM 1796 C CA . PRO A 1 234 ? -33.853 -34.438 27.813 1.00 37.69 234 PRO A CA 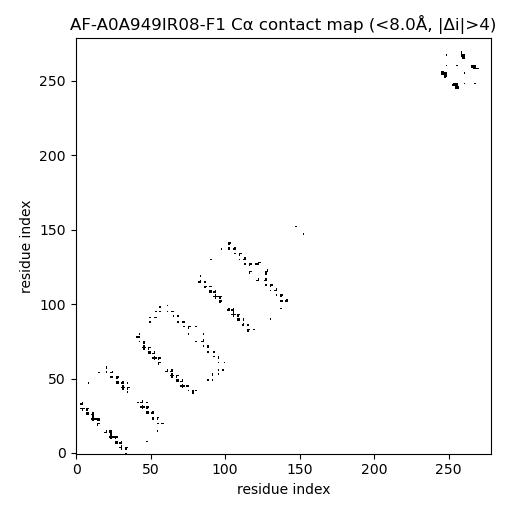1
ATOM 1797 C C . PRO A 1 234 ? -33.602 -34.731 26.329 1.00 37.69 234 PRO A C 1
ATOM 1799 O O . PRO A 1 234 ? -32.616 -34.287 25.741 1.00 37.69 234 PRO A O 1
ATOM 1802 N N . THR A 1 235 ? -34.512 -35.483 25.712 1.00 39.88 235 THR A N 1
ATOM 1803 C CA . THR A 1 235 ? -34.623 -35.573 24.257 1.00 39.88 235 THR A CA 1
ATOM 1804 C C . THR A 1 235 ? -35.063 -34.207 23.738 1.00 39.88 235 THR A C 1
ATOM 1806 O O . THR A 1 235 ? -36.183 -33.769 23.987 1.00 39.88 235 THR A O 1
ATOM 1809 N N . ILE A 1 236 ? -34.165 -33.522 23.032 1.00 35.47 236 ILE A N 1
ATOM 1810 C CA . ILE A 1 236 ? -34.476 -32.293 22.304 1.00 35.47 236 ILE A CA 1
ATOM 1811 C C . ILE A 1 236 ? -35.342 -32.685 21.105 1.00 35.47 236 ILE A C 1
ATOM 1813 O O . ILE A 1 236 ? -34.841 -33.117 20.067 1.00 35.47 236 ILE A O 1
ATOM 1817 N N . THR A 1 237 ? -36.656 -32.542 21.239 1.00 35.66 237 THR A N 1
ATOM 1818 C CA . THR A 1 237 ? -37.560 -32.552 20.089 1.00 35.66 237 THR A CA 1
ATOM 1819 C C . THR A 1 237 ? -37.428 -31.197 19.398 1.00 35.66 237 THR A C 1
ATOM 1821 O O . THR A 1 237 ? -37.961 -30.191 19.862 1.00 35.66 237 THR A O 1
ATOM 1824 N N . LEU A 1 238 ? -36.655 -31.157 18.311 1.00 33.09 238 LEU A N 1
ATOM 1825 C CA . LEU A 1 238 ? -36.512 -29.981 17.451 1.00 33.09 238 LEU A CA 1
ATOM 1826 C C . LEU A 1 238 ? -37.887 -29.577 16.886 1.00 33.09 238 LEU A C 1
ATOM 1828 O O . LEU A 1 238 ? -38.546 -30.419 16.266 1.00 33.09 238 LEU A O 1
ATOM 1832 N N . PRO A 1 239 ? -38.327 -28.311 17.012 1.00 33.62 239 PRO A N 1
ATOM 1833 C CA . PRO A 1 239 ? -39.455 -27.842 16.228 1.00 33.62 239 PRO A CA 1
ATOM 1834 C C . PRO A 1 239 ? -39.075 -27.846 14.741 1.00 33.62 239 PRO A C 1
ATOM 1836 O O . PRO A 1 239 ? -37.977 -27.443 14.345 1.00 33.62 239 PRO A O 1
ATOM 1839 N N . ARG A 1 240 ? -40.003 -28.334 13.909 1.00 34.72 240 ARG A N 1
ATOM 1840 C CA . ARG A 1 240 ? -39.924 -28.283 12.445 1.00 34.72 240 ARG A CA 1
ATOM 1841 C C . ARG A 1 240 ? -39.599 -26.857 11.993 1.00 34.72 240 ARG A C 1
ATOM 1843 O O . ARG A 1 240 ? -40.283 -25.910 12.370 1.00 34.72 240 ARG A O 1
ATOM 1850 N N . ARG A 1 241 ? -38.564 -26.742 11.154 1.00 31.31 241 ARG A N 1
ATOM 1851 C CA . ARG A 1 241 ? -38.122 -25.514 10.483 1.00 31.31 241 ARG A CA 1
ATOM 1852 C C . ARG A 1 241 ? -39.300 -24.818 9.792 1.00 31.31 241 ARG A C 1
ATOM 1854 O O . ARG A 1 241 ? -39.753 -25.279 8.749 1.00 31.31 241 ARG A O 1
ATOM 1861 N N . ALA A 1 242 ? -39.726 -23.684 10.338 1.00 30.56 242 ALA A N 1
ATOM 1862 C CA . ALA A 1 242 ? -40.325 -22.619 9.549 1.00 30.56 242 ALA A CA 1
ATOM 1863 C C . ALA A 1 242 ? -39.173 -21.789 8.963 1.00 30.56 242 ALA A C 1
ATOM 1865 O O . ALA A 1 242 ? -38.298 -21.299 9.677 1.00 30.56 242 ALA A O 1
ATOM 1866 N N . SER A 1 243 ? -39.130 -21.724 7.640 1.00 42.56 243 SER A N 1
ATOM 1867 C CA . SER A 1 243 ? -38.154 -21.002 6.832 1.00 42.56 243 SER A CA 1
ATOM 1868 C C . SER A 1 243 ? -38.215 -19.494 7.087 1.00 42.56 243 SER A C 1
ATOM 1870 O O . SER A 1 243 ? -39.123 -18.819 6.616 1.00 42.56 243 SER A O 1
ATOM 1872 N N . SER A 1 244 ? -37.229 -18.966 7.807 1.00 37.56 244 SER A N 1
ATOM 1873 C CA . SER A 1 244 ? -36.889 -17.539 7.847 1.00 37.56 244 SER A CA 1
ATOM 1874 C C . SER A 1 244 ? -35.439 -17.419 8.326 1.00 37.56 244 SER A C 1
ATOM 1876 O O . SER A 1 244 ? -35.175 -17.123 9.493 1.00 37.56 244 SER A O 1
ATOM 1878 N N . PHE A 1 245 ? -34.483 -17.716 7.442 1.00 38.38 245 PHE A N 1
ATOM 1879 C CA . PHE A 1 245 ? -33.061 -17.488 7.702 1.00 38.38 245 PHE A CA 1
ATOM 1880 C C . PHE A 1 245 ? -32.796 -15.978 7.773 1.00 38.38 245 PHE A C 1
ATOM 1882 O O . PHE A 1 245 ? -32.575 -15.335 6.754 1.00 38.38 245 PHE A O 1
ATOM 1889 N N . ARG A 1 246 ? -32.814 -15.411 8.983 1.00 47.16 246 ARG A N 1
ATOM 1890 C CA . ARG A 1 246 ? -32.159 -14.130 9.266 1.00 47.16 246 ARG A CA 1
ATOM 1891 C C . ARG A 1 246 ? -30.675 -14.412 9.447 1.00 47.16 246 ARG A C 1
ATOM 1893 O O . ARG A 1 246 ? -30.232 -14.760 10.539 1.00 47.16 246 ARG A O 1
ATOM 1900 N N . ASN A 1 247 ? -29.923 -14.333 8.358 1.00 56.66 247 ASN A N 1
ATOM 1901 C CA . ASN A 1 247 ? -28.474 -14.407 8.436 1.00 56.66 247 ASN A CA 1
ATOM 1902 C C . ASN A 1 247 ? -27.977 -13.088 9.048 1.00 56.66 247 ASN A C 1
ATOM 1904 O O . ASN A 1 247 ? -28.338 -12.004 8.592 1.00 56.66 247 ASN A O 1
ATOM 1908 N N . LYS A 1 248 ? -27.186 -13.174 10.117 1.00 58.78 248 LYS A N 1
ATOM 1909 C CA . LYS A 1 248 ? -26.433 -12.038 10.656 1.00 58.78 248 LYS A CA 1
ATOM 1910 C C . LYS A 1 248 ? -24.985 -12.183 10.213 1.00 58.78 248 LYS A C 1
ATOM 1912 O O . LYS A 1 248 ? -24.449 -13.287 10.223 1.00 58.78 248 LYS A O 1
ATOM 1917 N N . CYS A 1 249 ? -24.354 -11.089 9.811 1.00 52.50 249 CYS A N 1
ATOM 1918 C CA . CYS A 1 249 ? -22.942 -11.092 9.436 1.00 52.50 249 CYS A CA 1
ATOM 1919 C C . CYS A 1 249 ? -22.066 -11.389 10.667 1.00 52.50 249 CYS A C 1
ATOM 1921 O O . CYS A 1 249 ? -22.138 -10.653 11.647 1.00 52.50 249 CYS A O 1
ATOM 1923 N N . GLU A 1 250 ? -21.213 -12.416 10.632 1.00 53.19 250 GLU A N 1
ATOM 1924 C CA . GLU A 1 250 ? -20.339 -12.774 11.769 1.00 53.19 250 GLU A CA 1
ATOM 1925 C C . GLU A 1 250 ? -19.304 -11.687 12.108 1.00 53.19 250 GLU A C 1
ATOM 1927 O O . GLU A 1 250 ? -18.831 -11.610 13.238 1.00 53.19 250 GLU A O 1
ATOM 1932 N N . LEU A 1 251 ? -18.989 -10.805 11.155 1.00 51.22 251 LEU A N 1
ATOM 1933 C CA . LEU A 1 251 ? -18.027 -9.716 11.345 1.00 51.22 251 LEU A CA 1
ATOM 1934 C C . LEU A 1 251 ? -18.625 -8.483 12.035 1.00 51.22 251 LEU A C 1
ATOM 1936 O O . LEU A 1 251 ? -17.893 -7.740 12.685 1.00 51.22 251 LEU A O 1
ATOM 1940 N N . CYS A 1 252 ? -19.925 -8.217 11.871 1.00 55.56 252 CYS A N 1
ATOM 1941 C CA . CYS A 1 252 ? -20.539 -6.968 12.347 1.00 55.56 252 CYS A CA 1
ATOM 1942 C C . CYS A 1 252 ? -21.912 -7.125 13.022 1.00 55.56 252 CYS A C 1
ATOM 1944 O O . CYS A 1 252 ? -22.468 -6.142 13.505 1.00 55.56 252 CYS A O 1
ATOM 1946 N N . GLY A 1 253 ? -22.472 -8.335 13.065 1.00 54.53 253 GLY A N 1
ATOM 1947 C CA . GLY A 1 253 ? -23.710 -8.673 13.772 1.00 54.53 253 GLY A CA 1
ATOM 1948 C C . GLY A 1 253 ? -25.013 -8.162 13.143 1.00 54.53 253 GLY A C 1
ATOM 1949 O O . GLY A 1 253 ? -26.079 -8.396 13.713 1.00 54.53 253 GLY A O 1
ATOM 1950 N N . PHE A 1 254 ? -24.959 -7.483 11.991 1.00 57.12 254 PHE A N 1
ATOM 1951 C CA . PHE A 1 254 ? -26.130 -6.911 11.314 1.00 57.12 254 PHE A CA 1
ATOM 1952 C C . PHE A 1 254 ? -26.874 -7.926 10.438 1.00 57.12 254 PHE A C 1
ATOM 1954 O O . PHE A 1 254 ? -26.258 -8.841 9.888 1.00 57.12 254 PHE A O 1
ATOM 1961 N N . GLU A 1 255 ? -28.192 -7.745 10.307 1.00 54.41 255 GLU A N 1
ATOM 1962 C CA . GLU A 1 255 ? -29.050 -8.551 9.427 1.00 54.41 255 GLU A CA 1
ATOM 1963 C C . GLU A 1 255 ? -28.687 -8.308 7.953 1.00 54.41 255 GLU A C 1
ATOM 1965 O O . GLU A 1 255 ? -28.498 -7.164 7.535 1.00 54.41 255 GLU A O 1
ATOM 1970 N N . ILE A 1 256 ? -28.540 -9.393 7.187 1.00 56.50 256 ILE A N 1
ATOM 1971 C CA . ILE A 1 256 ? -28.262 -9.362 5.746 1.00 56.50 256 ILE A CA 1
ATOM 1972 C C . ILE A 1 256 ? -29.469 -9.879 4.958 1.00 56.50 256 ILE A C 1
ATOM 1974 O O . ILE A 1 256 ? -29.995 -10.952 5.253 1.00 56.50 256 ILE A O 1
ATOM 1978 N N . ASP A 1 257 ? -29.861 -9.136 3.924 1.00 47.41 257 ASP A N 1
ATOM 1979 C CA . ASP A 1 257 ? -30.794 -9.587 2.890 1.00 47.41 257 ASP A CA 1
ATOM 1980 C C . ASP A 1 257 ? -29.982 -10.118 1.697 1.00 47.41 257 ASP A C 1
ATOM 1982 O O . ASP A 1 257 ? -29.553 -9.369 0.820 1.00 47.41 257 ASP A O 1
ATOM 1986 N N . GLY A 1 258 ? -29.722 -11.428 1.684 1.00 59.47 258 GLY A N 1
ATOM 1987 C CA . GLY A 1 258 ? -28.965 -12.101 0.619 1.00 59.47 258 GLY A CA 1
ATOM 1988 C C . GLY A 1 258 ? -27.475 -12.317 0.926 1.00 59.47 258 GLY A C 1
ATOM 1989 O O . GLY A 1 258 ? -27.066 -12.383 2.080 1.00 59.47 258 GLY A O 1
ATOM 1990 N N . GLU A 1 259 ? -26.656 -12.503 -0.116 1.00 50.03 259 GLU A N 1
ATOM 1991 C CA . GLU A 1 259 ? -25.243 -12.936 -0.008 1.00 50.03 259 GLU A CA 1
ATOM 1992 C C . GLU A 1 259 ? -24.244 -11.778 0.220 1.00 50.03 259 GLU A C 1
ATOM 1994 O O . GLU A 1 259 ? -23.029 -11.984 0.238 1.00 50.03 259 GLU A O 1
ATOM 1999 N N . TRP A 1 260 ? -24.740 -10.552 0.424 1.00 47.47 260 TRP A N 1
ATOM 2000 C CA . TRP A 1 260 ? -23.926 -9.341 0.540 1.00 47.47 260 TRP A CA 1
ATOM 2001 C C . TRP A 1 260 ? -24.287 -8.506 1.771 1.00 47.47 260 TRP A C 1
ATOM 2003 O O . TRP A 1 260 ? -25.445 -8.178 2.010 1.00 47.47 260 TRP A O 1
ATOM 2013 N N . CYS A 1 261 ? -23.270 -8.099 2.535 1.00 51.66 261 CYS A N 1
ATOM 2014 C CA . CYS A 1 261 ? -23.410 -7.107 3.597 1.00 51.66 261 CYS A CA 1
ATOM 2015 C C . CYS A 1 261 ? -22.920 -5.753 3.068 1.00 51.66 261 CYS A C 1
ATOM 2017 O O . CYS A 1 261 ? -21.721 -5.550 2.933 1.00 51.66 261 CYS A O 1
ATOM 2019 N N . GLY A 1 262 ? -23.815 -4.797 2.801 1.00 49.31 262 GLY A N 1
ATOM 2020 C CA . GLY A 1 262 ? -23.457 -3.493 2.209 1.00 49.31 262 GLY A CA 1
ATOM 2021 C C . GLY A 1 262 ? -22.530 -2.595 3.050 1.00 49.31 262 GLY A C 1
ATOM 2022 O O . GLY A 1 262 ? -22.142 -1.524 2.595 1.00 49.31 262 GLY A O 1
ATOM 2023 N N . ARG A 1 263 ? -22.168 -3.007 4.273 1.00 49.66 263 ARG A N 1
ATOM 2024 C CA . ARG A 1 263 ? -21.326 -2.235 5.204 1.00 49.66 263 ARG A CA 1
ATOM 2025 C C . ARG A 1 263 ? -19.909 -2.783 5.366 1.00 49.66 263 ARG A C 1
ATOM 2027 O O . ARG A 1 263 ? -19.013 -2.054 5.779 1.00 49.66 263 ARG A O 1
ATOM 2034 N N . CYS A 1 264 ? -19.703 -4.052 5.033 1.00 46.03 264 CYS A N 1
ATOM 2035 C CA . CYS A 1 264 ? -18.393 -4.677 4.958 1.00 46.03 264 CYS A CA 1
ATOM 2036 C C . CYS A 1 264 ? -18.187 -5.010 3.484 1.00 46.03 264 CYS A C 1
ATOM 2038 O O . CYS A 1 264 ? -18.894 -5.859 2.961 1.00 46.03 264 CYS A O 1
ATOM 2040 N N . THR A 1 265 ? -17.268 -4.348 2.788 1.00 51.06 265 THR A N 1
ATOM 2041 C CA . THR A 1 265 ? -16.967 -4.615 1.368 1.00 51.06 265 THR A CA 1
ATOM 2042 C C . THR A 1 265 ? -16.233 -5.955 1.189 1.00 51.06 265 THR A C 1
ATOM 2044 O O . THR A 1 265 ? -15.125 -6.001 0.663 1.00 51.06 265 THR A O 1
ATOM 2047 N N . GLY A 1 266 ? -16.815 -7.047 1.688 1.00 44.28 266 GLY A N 1
ATOM 2048 C CA . GLY A 1 266 ? -16.272 -8.397 1.689 1.00 44.28 266 GLY A CA 1
ATOM 2049 C C . GLY A 1 266 ? -17.388 -9.429 1.864 1.00 44.28 266 GLY A C 1
ATOM 2050 O O . GLY A 1 266 ? -18.203 -9.344 2.781 1.00 44.28 266 GLY A O 1
ATOM 2051 N N . THR A 1 267 ? -17.412 -10.383 0.938 1.00 44.53 267 THR A N 1
ATOM 2052 C CA . THR A 1 267 ? -18.356 -11.495 0.761 1.00 44.53 267 THR A CA 1
ATOM 2053 C C . THR A 1 267 ? -18.660 -12.283 2.036 1.00 44.53 267 THR A C 1
ATOM 2055 O O . THR A 1 267 ? -17.756 -12.762 2.720 1.00 44.53 267 THR A O 1
ATOM 2058 N N . SER A 1 268 ? -19.952 -12.493 2.297 1.00 44.06 268 SER A N 1
ATOM 2059 C CA . SER A 1 268 ? -20.450 -13.479 3.257 1.00 44.06 268 SER A CA 1
ATOM 2060 C C . SER A 1 268 ? -20.357 -14.880 2.636 1.00 44.06 268 SER A C 1
ATOM 2062 O O . SER A 1 268 ? -20.816 -15.100 1.521 1.00 44.06 268 SER A O 1
ATOM 2064 N N . LEU A 1 269 ? -19.698 -15.799 3.348 1.00 44.84 269 LEU A N 1
ATOM 2065 C CA . LEU A 1 269 ? -19.624 -17.257 3.162 1.00 44.84 269 LEU A CA 1
ATOM 2066 C C . LEU A 1 269 ? -20.523 -17.877 2.067 1.00 44.84 269 LEU A C 1
ATOM 2068 O O . LEU A 1 269 ? -21.615 -18.357 2.356 1.00 44.84 269 LEU A O 1
ATOM 2072 N N . LYS A 1 270 ? -19.992 -17.986 0.841 1.00 39.31 270 LYS A N 1
ATOM 2073 C CA . LYS A 1 270 ? -20.279 -19.059 -0.136 1.00 39.31 270 LYS A CA 1
ATOM 2074 C C . LYS A 1 270 ? -19.188 -19.105 -1.215 1.00 39.31 270 LYS A C 1
ATOM 2076 O O . LYS A 1 270 ? -19.393 -18.802 -2.382 1.00 39.31 270 LYS A O 1
ATOM 2081 N N . ALA A 1 271 ? -17.998 -19.528 -0.808 1.00 34.59 271 ALA A N 1
ATOM 2082 C CA . ALA A 1 271 ? -17.002 -20.093 -1.715 1.00 34.59 271 ALA A CA 1
ATOM 2083 C C . ALA A 1 271 ? -16.752 -21.554 -1.313 1.00 34.59 271 ALA A C 1
ATOM 2085 O O . ALA A 1 271 ? -15.648 -21.947 -0.958 1.00 34.59 271 ALA A O 1
ATOM 2086 N N . ILE A 1 272 ? -17.818 -22.357 -1.308 1.00 37.72 272 ILE A N 1
ATOM 2087 C CA . ILE A 1 272 ? -17.718 -23.815 -1.385 1.00 37.72 272 ILE A CA 1
ATOM 2088 C C . ILE A 1 272 ? -18.602 -24.208 -2.564 1.00 37.72 272 ILE A C 1
ATOM 2090 O O . ILE A 1 272 ? -19.826 -24.115 -2.488 1.00 37.72 272 ILE A O 1
ATOM 2094 N N . SER A 1 273 ? -17.959 -24.561 -3.676 1.00 30.97 273 SER A N 1
ATOM 2095 C CA . SER A 1 273 ? -18.626 -25.054 -4.881 1.00 30.97 273 SER A CA 1
ATOM 2096 C C . SER A 1 273 ? -19.401 -26.353 -4.573 1.00 30.97 273 SER A C 1
ATOM 2098 O O . SER A 1 273 ? -18.906 -27.158 -3.776 1.00 30.97 273 SER A O 1
ATOM 2100 N N . PRO A 1 274 ? -20.582 -26.611 -5.172 1.00 36.28 274 PRO A N 1
ATOM 2101 C CA . PRO A 1 274 ? -21.405 -27.786 -4.863 1.00 36.28 274 PRO A CA 1
ATOM 2102 C C . PRO A 1 274 ? -20.915 -29.103 -5.492 1.00 36.28 274 PRO A C 1
ATOM 2104 O O . PRO A 1 274 ? -21.570 -30.126 -5.323 1.00 36.28 274 PRO A O 1
ATOM 2107 N N . GLU A 1 275 ? -19.793 -29.119 -6.213 1.00 40.41 275 GLU A N 1
ATOM 2108 C CA . GLU A 1 275 ? -19.434 -30.253 -7.083 1.00 40.41 275 GLU A CA 1
ATOM 2109 C C . GLU A 1 275 ? -18.731 -31.439 -6.398 1.00 40.41 275 GLU A C 1
ATOM 2111 O O . GLU A 1 275 ? -18.432 -32.424 -7.060 1.00 40.41 275 GLU A O 1
ATOM 2116 N N . ASN A 1 276 ? -18.521 -31.419 -5.077 1.00 40.19 276 ASN A N 1
ATOM 2117 C CA . ASN A 1 276 ? -17.854 -32.523 -4.360 1.00 40.19 276 ASN A CA 1
ATOM 2118 C C . ASN A 1 276 ? -18.769 -33.317 -3.414 1.00 40.19 276 ASN A C 1
ATOM 2120 O O . ASN A 1 276 ? -18.341 -33.824 -2.375 1.00 40.19 276 ASN A O 1
ATOM 2124 N N . ARG A 1 277 ? -20.052 -33.455 -3.761 1.00 45.34 277 ARG A N 1
ATOM 2125 C CA . ARG A 1 277 ? -20.940 -34.404 -3.082 1.00 45.34 277 ARG A CA 1
ATOM 2126 C C . ARG A 1 277 ? -21.805 -35.127 -4.113 1.00 45.34 277 ARG A C 1
ATOM 2128 O O . ARG A 1 277 ? -22.726 -34.533 -4.656 1.00 45.34 277 ARG A O 1
ATOM 2135 N N . LEU A 1 278 ? -21.522 -36.422 -4.285 1.00 41.28 278 LEU A N 1
ATOM 2136 C CA . LEU A 1 278 ? -22.176 -37.408 -5.163 1.00 41.28 278 LEU A CA 1
ATOM 2137 C C . LEU A 1 278 ? -21.602 -37.514 -6.589 1.00 41.28 278 LEU A C 1
ATOM 2139 O O . LEU A 1 278 ? -22.215 -37.053 -7.549 1.00 41.28 278 LEU A O 1
ATOM 2143 N N . LYS A 1 279 ? -20.472 -38.220 -6.713 1.00 38.94 279 LYS A N 1
ATOM 2144 C CA . LYS A 1 279 ? -20.277 -39.411 -7.562 1.00 38.94 279 LYS A CA 1
ATOM 2145 C C . LYS A 1 279 ? -18.976 -40.106 -7.174 1.00 38.94 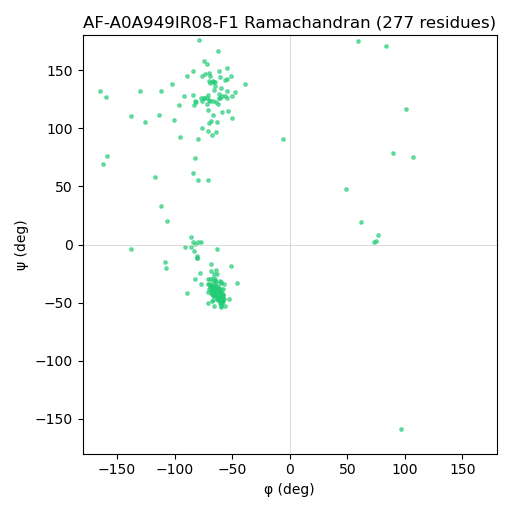279 LYS A C 1
ATOM 2147 O O . LYS A 1 279 ? -18.026 -39.380 -6.817 1.00 38.94 279 LYS A O 1
#

Foldseek 3Di:
DVVLLVVLVVQLVVCVVVVVLVSNLVSLVSSLVVQVPDDLQDLSNLVSLLSNLLSCLSVVVLVVSVVSLVVSLVSCVVNVDDPLSNLSSLQSVLVSCVSVLVLVSSLVSLVSSLVSCCVPPNCPDPVNVVSVVVNVVSVVSVDVVCDCPPVNVVVVVVVVVVVVVVVVVVVVVVVVVVVVVVVVVVVVVVVPDDPDDPDDDDDDPDDDDDDDDDDDDDDDDDDDDDDDDDDDDDDPPDDPDDDDPQDAAPVPRDTDDPQDDPVDPDTDDDPDDPPPPDD

Radius of gyration: 40.98 Å; Cα contacts (8 Å, |Δi|>4): 204; chains: 1; bounding box: 88×69×115 Å

Secondary structure (DSSP, 8-state):
-HHHHHHHHHHHHHHHHTT-HHHHHHHHHHHHHHHHTS-TT-HHHHHHHHHHHHHHHHTT-HHHHHHHHHHHHHHHHHHT--HHHHHHHHHHHHHHHHHTT-HHHHHHHHHHHHHHHHHHH-TTSHHHHHHHHHHHHHHHHHHHHH-S-HHHHHHHHHHHHHHHHHHHHHHHHHHHHHHHHHHHHHHHHHHTSPPPPPP----PPPPPPPP-PPPPPPPPPPPPPPPP---------PPP------EEPTTT--EESSS--TTSSS--S----GGGS--